Protein AF-A0A967AW34-F1 (afdb_monomer_lite)

Secondary structure (DSSP, 8-state):
---EETTEEPPP---TT--S-EEEEEE-TTSSEEEEEE-PPBTTB---SS--BEEEEEEEETTEEPPPEEPPTTTS-PPPTT-SS-S-B---EEESSSSEEEEEE--TT-SS-EEEEEEB-SS-BPPPEE---SSSSTTS--EEEEE-TTS-EEEEEEES-TTSSSSEEEEEEEEETTEEPPPEE--TTT--SSEEEEEEE-TTSSEEEEEEE-EEETTEE---EEEEEEHHHH-GGGGG-

Sequence (241 aa):
MSDFEDGQWTTPKLADFSTDRDETAHITPNGKFFFFGSERPIPNQPNKGNFDMNIWMMEKTANGWSEPKPLPEPINSVQIENEEWPSSNNNFLFTNDDETFYFTTMMRGTKSIKLYETKFDGTSFSEPKAINGIFDDEKFWIYSAVISPNGNYLVFNSYDAPGGKGGEDIFVCKKTENGWSNAKPIGTLVNSKDEESSPRFSRDGKYFFFSRAENLGNYEYGEWSIFFVETEYLNLEKIFE

Foldseek 3Di:
DWDCPPNDIDDDDPDPLDDFPKAAWDQAPVRFKIKIWGPDAAPPAGAQDPDATFIWMWGQDPVGTDHIHTADPPRGHHHDHPDPDGLHPWGYWDDLPQFKIKTWGQHPPRQAIFIWIWTDPPPHIDDTDTDPDLAPDSNWHWAQWYAQNVRFKIKTWTAPGPQALHGIFIWIWGQDPVGTHHIHGLDDVQGDNWHKGNWDADNVRQKIKIWTWGDPDPPDTHDIDIDMDGNVVSVNVVRVD

Radius of gyration: 18.47 Å; chains: 1; bounding box: 50×46×50 Å

pLDDT: mean 93.12, std 5.92, range [64.62, 98.69]

Structure (mmCIF, N/CA/C/O backbone):
data_AF-A0A967AW34-F1
#
_entry.id   AF-A0A967AW34-F1
#
loop_
_atom_site.group_PDB
_atom_site.id
_atom_site.type_symbol
_atom_site.label_atom_id
_atom_site.label_alt_id
_atom_site.label_comp_id
_atom_site.label_asym_id
_atom_site.label_entity_id
_atom_site.label_seq_id
_atom_site.pdbx_PDB_ins_code
_atom_site.Cartn_x
_atom_site.Cartn_y
_atom_site.Cartn_z
_atom_site.occupancy
_atom_site.B_iso_or_equiv
_atom_site.auth_seq_id
_atom_site.auth_comp_id
_atom_site.auth_asym_id
_atom_site.auth_atom_id
_atom_site.pdbx_PDB_model_num
ATOM 1 N N . MET A 1 1 ? -6.354 -17.551 -12.597 1.00 80.38 1 MET A N 1
ATOM 2 C CA . MET A 1 1 ? -7.353 -17.192 -13.618 1.00 80.38 1 MET A CA 1
ATOM 3 C C . MET A 1 1 ? -8.519 -18.156 -13.543 1.00 80.38 1 MET A C 1
ATOM 5 O O . MET A 1 1 ? -8.298 -19.355 -13.418 1.00 80.38 1 MET A O 1
ATOM 9 N N . SER A 1 2 ? -9.731 -17.620 -13.572 1.00 87.19 2 SER A N 1
ATOM 10 C CA . SER A 1 2 ? -10.995 -18.355 -13.621 1.00 87.19 2 SER A CA 1
ATOM 11 C C . SER A 1 2 ? -11.930 -17.602 -14.556 1.00 87.19 2 SER A C 1
ATOM 13 O O . SER A 1 2 ? -11.911 -16.369 -14.569 1.00 87.19 2 SER A O 1
ATOM 15 N N . ASP A 1 3 ? -12.766 -18.335 -15.268 1.00 88.75 3 ASP A N 1
ATOM 16 C CA . ASP A 1 3 ? -13.744 -17.806 -16.210 1.00 88.75 3 ASP A CA 1
ATOM 17 C C . ASP A 1 3 ? -15.149 -18.025 -15.654 1.00 88.75 3 ASP A C 1
ATOM 19 O O . ASP A 1 3 ? -15.375 -18.945 -14.863 1.00 88.75 3 ASP A O 1
ATOM 23 N N . PHE A 1 4 ? -16.087 -17.159 -16.033 1.00 92.81 4 PHE A N 1
ATOM 24 C CA . PHE A 1 4 ? -17.498 -17.341 -15.712 1.00 92.81 4 PHE A CA 1
ATOM 25 C C . PHE A 1 4 ? -18.218 -17.859 -16.953 1.00 92.81 4 PHE A C 1
ATOM 27 O O . PHE A 1 4 ? -18.509 -17.102 -17.879 1.00 92.81 4 PHE A O 1
ATOM 34 N N . GLU A 1 5 ? -18.480 -19.159 -16.969 1.00 94.12 5 GLU A N 1
ATOM 35 C CA . GLU A 1 5 ? -19.034 -19.885 -18.108 1.00 94.12 5 GLU A CA 1
ATOM 36 C C . GLU A 1 5 ? -20.292 -20.625 -17.650 1.00 94.12 5 GLU A C 1
ATOM 38 O O . GLU A 1 5 ? -20.316 -21.216 -16.572 1.00 94.12 5 GLU A O 1
ATOM 43 N N . ASP A 1 6 ? -21.369 -20.548 -18.436 1.00 93.81 6 ASP A N 1
ATOM 44 C CA . ASP A 1 6 ? -22.638 -21.243 -18.165 1.00 93.81 6 ASP A CA 1
ATOM 45 C C . ASP A 1 6 ? -23.204 -21.041 -16.743 1.00 93.81 6 ASP A C 1
ATOM 47 O O . ASP A 1 6 ? -23.802 -21.934 -16.145 1.00 93.81 6 ASP A O 1
ATOM 51 N N . GLY A 1 7 ? -23.035 -19.836 -16.189 1.00 95.62 7 GLY A N 1
ATOM 52 C CA . GLY A 1 7 ? -23.568 -19.476 -14.872 1.00 95.62 7 GLY A CA 1
ATOM 53 C C . GLY A 1 7 ? -22.723 -19.946 -13.683 1.00 95.62 7 GLY A C 1
ATOM 54 O O . GLY A 1 7 ? -23.172 -19.819 -12.543 1.00 95.62 7 GLY A O 1
ATOM 55 N N . GLN A 1 8 ? -21.514 -20.457 -13.918 1.00 96.38 8 GLN A N 1
ATOM 56 C CA . GLN A 1 8 ? -20.606 -20.932 -12.877 1.00 96.38 8 GLN A CA 1
ATOM 57 C C . GLN A 1 8 ? -19.166 -20.463 -13.112 1.00 96.38 8 GLN A C 1
ATOM 59 O O . GLN A 1 8 ? -18.722 -20.265 -14.240 1.00 96.38 8 GLN A O 1
ATOM 64 N N . TRP A 1 9 ? -18.421 -20.287 -12.020 1.00 96.38 9 TRP A N 1
ATOM 65 C CA . TRP A 1 9 ? -16.985 -20.028 -12.091 1.00 96.38 9 TRP A CA 1
ATOM 66 C C . TRP A 1 9 ? -16.226 -21.330 -12.336 1.00 96.38 9 TRP A C 1
ATOM 68 O O . TRP A 1 9 ? -16.478 -22.337 -11.670 1.00 96.38 9 TRP A O 1
ATOM 78 N N . THR A 1 10 ? -15.269 -21.305 -13.257 1.00 95.62 10 THR A N 1
ATOM 79 C CA . THR A 1 10 ? -14.345 -22.421 -13.458 1.00 95.62 10 THR A CA 1
ATOM 80 C C . THR A 1 10 ? -13.344 -22.519 -12.304 1.00 95.62 10 THR A C 1
ATOM 82 O O . THR A 1 10 ? -13.112 -21.561 -11.561 1.00 95.62 10 THR A O 1
ATOM 85 N N . THR A 1 11 ? -12.734 -23.696 -12.129 1.00 95.25 11 THR A N 1
ATOM 86 C CA . THR A 1 11 ? -11.666 -23.883 -11.139 1.00 95.25 11 THR A CA 1
ATOM 87 C C . THR A 1 11 ? -10.516 -22.910 -11.418 1.00 95.25 11 THR A C 1
ATOM 89 O O . THR A 1 11 ? -9.990 -22.919 -12.537 1.00 95.25 11 THR A O 1
ATOM 92 N N . PRO A 1 12 ? -10.080 -22.110 -10.426 1.00 94.06 12 PRO A N 1
ATOM 93 C CA . PRO A 1 12 ? -8.954 -21.211 -10.604 1.00 94.06 12 PRO A CA 1
ATOM 94 C C . PRO A 1 12 ? -7.687 -21.969 -10.998 1.00 94.06 12 PRO A C 1
ATOM 96 O O . PRO A 1 12 ? -7.303 -22.952 -10.366 1.00 94.06 12 PRO A O 1
ATOM 99 N N . LYS A 1 13 ? -7.019 -21.481 -12.037 1.00 93.19 13 LYS A N 1
ATOM 100 C CA . LYS A 1 13 ? -5.683 -21.915 -12.456 1.00 93.19 13 LYS A CA 1
ATOM 101 C C . LYS A 1 13 ? -4.650 -20.866 -12.064 1.00 93.19 13 LYS A C 1
ATOM 103 O O . LYS A 1 13 ? -5.001 -19.693 -11.915 1.00 93.19 13 LYS A O 1
ATOM 108 N N . LEU A 1 14 ? -3.386 -21.257 -11.927 1.00 93.19 14 LEU A N 1
ATOM 109 C CA . LEU A 1 14 ? -2.289 -20.294 -11.804 1.00 93.19 14 LEU A CA 1
ATOM 110 C C . LEU A 1 14 ? -2.299 -19.351 -13.021 1.00 93.19 14 LEU A C 1
ATOM 112 O O . LEU A 1 14 ? -2.693 -19.761 -14.112 1.00 93.19 14 LEU A O 1
ATOM 116 N N . ALA A 1 15 ? -1.966 -18.075 -12.827 1.00 91.50 15 ALA A N 1
ATOM 117 C CA . ALA A 1 15 ? -1.834 -17.157 -13.953 1.00 91.50 15 ALA A CA 1
ATOM 118 C C . ALA A 1 15 ? -0.547 -17.470 -14.723 1.00 91.50 15 ALA A C 1
ATOM 120 O O . ALA A 1 15 ? 0.482 -17.690 -14.097 1.00 91.50 15 ALA A O 1
ATOM 121 N N . ASP A 1 16 ? -0.593 -17.454 -16.057 1.00 91.44 16 ASP A N 1
ATOM 122 C CA . ASP A 1 16 ? 0.534 -17.902 -16.893 1.00 91.44 16 ASP A CA 1
ATOM 123 C C . ASP A 1 16 ? 1.820 -17.088 -16.670 1.00 91.44 16 ASP A C 1
ATOM 125 O O . ASP A 1 16 ? 2.921 -17.603 -16.834 1.00 91.44 16 ASP A O 1
ATOM 129 N N . PHE A 1 17 ? 1.682 -15.823 -16.261 1.00 92.75 17 PHE A N 1
ATOM 130 C CA . PHE A 1 17 ? 2.808 -14.944 -15.944 1.00 92.75 17 PHE A CA 1
ATOM 131 C C . PHE A 1 17 ? 3.398 -15.173 -14.547 1.00 92.75 17 PHE A C 1
ATOM 133 O O . PHE A 1 17 ? 4.429 -14.577 -14.234 1.00 92.75 17 PHE A O 1
ATOM 140 N N . SER A 1 18 ? 2.727 -15.943 -13.684 1.00 94.62 18 SER A N 1
ATOM 141 C CA . SER A 1 18 ? 3.131 -16.114 -12.292 1.00 94.62 18 SER A CA 1
ATOM 142 C C . SER A 1 18 ? 4.089 -17.290 -12.166 1.00 94.62 18 SER A C 1
ATOM 144 O O . SER A 1 18 ? 3.696 -18.452 -12.273 1.00 94.62 18 SER A O 1
ATOM 146 N N . THR A 1 19 ? 5.370 -16.967 -12.010 1.00 93.25 19 THR A N 1
ATOM 147 C CA . THR A 1 19 ? 6.489 -17.924 -12.081 1.00 93.25 19 THR A CA 1
ATOM 148 C C . THR A 1 19 ? 7.294 -18.003 -10.795 1.00 93.25 19 THR A C 1
ATOM 150 O O . THR A 1 19 ? 8.042 -18.959 -10.601 1.00 93.25 19 THR A O 1
ATOM 153 N N . ASP A 1 20 ? 7.138 -17.006 -9.933 1.00 92.69 20 ASP A N 1
ATOM 154 C CA . ASP A 1 20 ? 7.911 -16.797 -8.720 1.00 92.69 20 ASP A CA 1
ATOM 155 C C . ASP A 1 20 ? 6.936 -16.559 -7.557 1.00 92.69 20 ASP A C 1
ATOM 157 O O . ASP A 1 20 ? 5.720 -16.745 -7.686 1.00 92.69 20 ASP A O 1
ATOM 161 N N . ARG A 1 21 ? 7.450 -16.145 -6.398 1.00 91.56 21 ARG A N 1
ATOM 162 C CA . ARG A 1 21 ? 6.590 -15.613 -5.345 1.00 91.56 21 ARG A CA 1
ATOM 163 C C . ARG A 1 21 ? 6.052 -14.254 -5.797 1.00 91.56 21 ARG A C 1
ATOM 165 O O . ARG A 1 21 ? 6.752 -13.247 -5.705 1.00 91.56 21 ARG A O 1
ATOM 172 N N . ASP A 1 22 ? 4.816 -14.266 -6.286 1.00 92.31 22 ASP A N 1
ATOM 173 C CA . ASP A 1 22 ? 4.086 -13.086 -6.739 1.00 92.31 22 ASP A CA 1
ATOM 174 C C . ASP A 1 22 ? 2.944 -12.757 -5.779 1.00 92.31 22 ASP A C 1
ATOM 176 O O . ASP A 1 22 ? 2.154 -13.627 -5.400 1.00 92.31 22 ASP A O 1
ATOM 180 N N . GLU A 1 23 ? 2.827 -11.492 -5.394 1.00 90.81 23 GLU A N 1
ATOM 181 C CA . GLU A 1 23 ? 1.852 -11.045 -4.402 1.00 90.81 23 GLU A CA 1
ATOM 182 C C . GLU A 1 23 ? 1.166 -9.744 -4.835 1.00 90.81 23 GLU A C 1
ATOM 184 O O . GLU A 1 23 ? 1.475 -9.172 -5.883 1.00 90.81 23 GLU A O 1
ATOM 189 N N . THR A 1 24 ? 0.193 -9.302 -4.023 1.00 88.12 24 THR A N 1
ATOM 190 C CA . THR A 1 24 ? -0.315 -7.911 -3.999 1.00 88.12 24 THR A CA 1
ATOM 191 C C . THR A 1 24 ? -0.802 -7.332 -5.331 1.00 88.12 24 THR A C 1
ATOM 193 O O . THR A 1 24 ? -0.695 -6.134 -5.599 1.00 88.12 24 THR A O 1
ATOM 196 N N . ALA A 1 25 ? -1.414 -8.191 -6.142 1.00 91.44 25 ALA A N 1
ATOM 197 C CA . ALA A 1 25 ? -2.000 -7.826 -7.419 1.00 91.44 25 ALA A CA 1
ATOM 198 C C . ALA A 1 25 ? -2.919 -6.590 -7.339 1.00 91.44 25 ALA A C 1
ATOM 200 O O . ALA A 1 25 ? -3.864 -6.541 -6.546 1.00 91.44 25 ALA A O 1
ATOM 201 N N . HIS A 1 26 ? -2.680 -5.621 -8.221 1.00 91.81 26 HIS A N 1
ATOM 202 C CA . HIS A 1 26 ? -3.456 -4.395 -8.349 1.00 91.81 26 HIS A CA 1
ATOM 203 C C . HIS A 1 26 ? -3.696 -4.065 -9.824 1.00 91.81 26 HIS A C 1
ATOM 205 O O . HIS A 1 26 ? -2.759 -3.842 -10.586 1.00 91.81 26 HIS A O 1
ATOM 211 N N . ILE A 1 27 ? -4.965 -4.009 -10.227 1.00 94.00 27 ILE A N 1
ATOM 212 C CA . ILE A 1 27 ? -5.368 -3.489 -11.536 1.00 94.00 27 ILE A CA 1
ATOM 213 C C . ILE A 1 27 ? -5.810 -2.043 -11.345 1.00 94.00 27 ILE A C 1
ATOM 215 O O . ILE A 1 27 ? -6.612 -1.756 -10.453 1.00 94.00 27 ILE A O 1
ATOM 219 N N . THR A 1 28 ? -5.311 -1.151 -12.195 1.00 95.19 28 THR A N 1
ATOM 220 C CA . THR A 1 28 ? -5.647 0.273 -12.134 1.00 95.19 28 THR A CA 1
ATOM 221 C C . THR A 1 28 ? -7.139 0.513 -12.394 1.00 95.19 28 THR A C 1
ATOM 223 O O . THR A 1 28 ? -7.766 -0.269 -13.117 1.00 95.19 28 THR A O 1
ATOM 226 N N . PRO A 1 29 ? -7.747 1.574 -11.833 1.00 94.00 29 PRO A N 1
ATOM 227 C CA . PRO A 1 29 ? -9.154 1.920 -12.052 1.00 94.00 29 PRO A CA 1
ATOM 228 C C . PRO A 1 29 ? -9.628 1.871 -13.513 1.00 94.00 29 PRO A C 1
ATOM 230 O O . PRO A 1 29 ? -10.715 1.346 -13.783 1.00 94.00 29 PRO A O 1
ATOM 233 N N . ASN A 1 30 ? -8.815 2.344 -14.464 1.00 95.38 30 ASN A N 1
ATOM 234 C CA . ASN A 1 30 ? -9.124 2.281 -15.899 1.00 95.38 30 ASN A CA 1
ATOM 235 C C . ASN A 1 30 ? -8.950 0.892 -16.547 1.00 95.38 30 ASN A C 1
ATOM 237 O O . ASN A 1 30 ? -9.252 0.730 -17.731 1.00 95.38 30 ASN A O 1
ATOM 241 N N . GLY A 1 31 ? -8.451 -0.101 -15.810 1.00 95.62 31 GLY A N 1
ATOM 242 C CA . GLY A 1 31 ? -8.236 -1.472 -16.269 1.00 95.62 31 GLY A CA 1
ATOM 243 C C . GLY A 1 31 ? -7.085 -1.656 -17.260 1.00 95.62 31 GLY A C 1
ATOM 244 O O . GLY A 1 31 ? -6.968 -2.733 -17.846 1.00 95.62 31 GLY A O 1
ATOM 245 N N . LYS A 1 32 ? -6.259 -0.627 -17.491 1.00 96.94 32 LYS A N 1
ATOM 246 C CA . LYS A 1 32 ? -5.183 -0.657 -18.494 1.00 96.94 32 LYS A CA 1
ATOM 247 C C . LYS A 1 32 ? -3.893 -1.269 -17.979 1.00 96.94 32 LYS A C 1
ATOM 249 O O . LYS A 1 32 ? -3.151 -1.822 -18.785 1.00 96.94 32 LYS A O 1
ATOM 254 N N . PHE A 1 33 ? -3.625 -1.183 -16.681 1.00 97.06 33 PHE A N 1
ATOM 255 C CA . PHE A 1 33 ? -2.370 -1.645 -16.106 1.00 97.06 33 PHE A CA 1
ATOM 256 C C . PHE A 1 33 ? -2.617 -2.600 -14.946 1.00 97.06 33 PHE A C 1
ATOM 258 O O . PHE A 1 33 ? -3.571 -2.444 -14.184 1.00 97.06 33 PHE A O 1
ATOM 265 N N . PHE A 1 34 ? -1.745 -3.594 -14.832 1.00 95.62 34 PHE A N 1
ATOM 266 C CA . PHE A 1 34 ? -1.717 -4.559 -13.745 1.00 95.62 34 PHE A CA 1
ATOM 267 C C . PHE A 1 34 ? -0.326 -4.516 -13.110 1.00 95.62 34 PHE A C 1
ATOM 269 O O . PHE A 1 34 ? 0.665 -4.812 -13.771 1.00 95.62 34 PHE A O 1
ATOM 276 N N . PHE A 1 35 ? -0.274 -4.141 -11.835 1.00 95.19 35 PHE A N 1
ATOM 277 C CA . PHE A 1 35 ? 0.903 -4.179 -10.981 1.00 95.19 35 PHE A CA 1
ATOM 278 C C . PHE A 1 35 ? 0.866 -5.350 -9.997 1.00 95.19 35 PHE A C 1
ATOM 280 O O . PHE A 1 35 ? -0.202 -5.726 -9.515 1.00 95.19 35 PHE A O 1
ATOM 287 N N . PHE A 1 36 ? 2.023 -5.908 -9.666 1.00 94.38 36 PHE A N 1
ATOM 288 C CA . PHE A 1 36 ? 2.167 -6.937 -8.633 1.00 94.38 36 PHE A CA 1
ATOM 289 C C . PHE A 1 36 ? 3.583 -6.915 -8.054 1.00 94.38 36 PHE A C 1
ATOM 291 O O . PHE A 1 36 ? 4.522 -6.495 -8.734 1.00 94.38 36 PHE A O 1
ATOM 298 N N . GLY A 1 37 ? 3.740 -7.344 -6.802 1.00 93.19 37 GLY A N 1
ATOM 299 C CA . GLY A 1 37 ? 5.057 -7.612 -6.225 1.00 93.19 37 GLY A CA 1
ATOM 300 C C . GLY A 1 37 ? 5.582 -8.958 -6.718 1.00 93.19 37 GLY A C 1
ATOM 301 O O . GLY A 1 37 ? 4.805 -9.905 -6.800 1.00 93.19 37 GLY A O 1
ATOM 302 N N . SER A 1 38 ? 6.869 -9.053 -7.049 1.00 92.81 38 SER A N 1
ATOM 303 C CA . SER A 1 38 ? 7.514 -10.313 -7.430 1.00 92.81 38 SER A CA 1
ATOM 304 C C . SER A 1 38 ? 8.959 -10.390 -6.941 1.00 92.81 38 SER A C 1
ATOM 306 O O . SER A 1 38 ? 9.701 -9.406 -7.028 1.00 92.81 38 SER A O 1
ATOM 308 N N . GLU A 1 39 ? 9.371 -11.586 -6.515 1.00 91.00 39 GLU A N 1
ATOM 309 C CA . GLU A 1 39 ? 10.779 -11.935 -6.245 1.00 91.00 39 GLU A CA 1
ATOM 310 C C . GLU A 1 39 ? 11.570 -12.287 -7.516 1.00 91.00 39 GLU A C 1
ATOM 312 O O . GLU A 1 39 ? 12.749 -12.650 -7.456 1.00 91.00 39 GLU A O 1
ATOM 317 N N . ARG A 1 40 ? 10.938 -12.180 -8.691 1.00 91.44 40 ARG A N 1
ATOM 318 C CA . ARG A 1 40 ? 11.607 -12.396 -9.971 1.00 91.44 40 ARG A CA 1
ATOM 319 C C . ARG A 1 40 ? 12.821 -11.461 -10.112 1.00 91.44 40 ARG A C 1
ATOM 321 O O . ARG A 1 40 ? 12.669 -10.246 -9.948 1.00 91.44 40 ARG A O 1
ATOM 328 N N . PRO A 1 41 ? 13.998 -11.976 -10.519 1.00 90.56 41 PRO A N 1
ATOM 329 C CA . PRO A 1 41 ? 15.184 -11.148 -10.709 1.00 90.56 41 PRO A CA 1
ATOM 330 C C . PRO A 1 41 ? 14.983 -10.062 -11.770 1.00 90.56 41 PRO A C 1
ATOM 332 O O . PRO A 1 41 ? 14.508 -10.337 -12.877 1.00 90.56 41 PRO A O 1
ATOM 335 N N . ILE A 1 42 ? 15.430 -8.840 -11.478 1.00 91.69 42 ILE A N 1
ATOM 336 C CA . ILE A 1 42 ? 15.497 -7.775 -12.483 1.00 91.69 42 ILE A CA 1
ATOM 337 C C . ILE A 1 42 ? 16.615 -8.109 -13.492 1.00 91.69 42 ILE A C 1
ATOM 339 O O . ILE A 1 42 ? 17.765 -8.340 -13.097 1.00 91.69 42 ILE A O 1
ATOM 343 N N . PRO A 1 43 ? 16.332 -8.124 -14.812 1.00 91.06 43 PRO A N 1
ATOM 344 C CA . PRO A 1 43 ? 17.343 -8.415 -15.823 1.00 91.06 43 PRO A CA 1
ATOM 345 C C . PRO A 1 43 ? 18.569 -7.502 -15.708 1.00 91.06 43 PRO A C 1
ATOM 347 O O . PRO A 1 43 ? 18.452 -6.279 -15.690 1.00 91.06 43 PRO A O 1
ATOM 350 N N . ASN A 1 44 ? 19.759 -8.109 -15.683 1.00 90.88 44 ASN A N 1
ATOM 351 C CA . ASN A 1 44 ? 21.058 -7.435 -15.530 1.00 90.88 44 ASN A CA 1
ATOM 352 C C . ASN A 1 44 ? 21.274 -6.698 -14.193 1.00 90.88 44 ASN A C 1
ATOM 354 O O . ASN A 1 44 ? 22.266 -5.984 -14.060 1.00 90.88 44 ASN A O 1
ATOM 358 N N . GLN A 1 45 ? 20.404 -6.891 -13.201 1.00 88.62 45 GLN A N 1
ATOM 359 C CA . GLN A 1 45 ? 20.529 -6.307 -11.864 1.00 88.62 45 GLN A CA 1
ATOM 360 C C . GLN A 1 45 ? 20.311 -7.399 -10.806 1.00 88.62 45 GLN A C 1
ATOM 362 O O . GLN A 1 45 ? 19.243 -7.487 -10.214 1.00 88.62 45 GLN A O 1
ATOM 367 N N . PRO A 1 46 ? 21.283 -8.307 -10.601 1.00 85.19 46 PRO A N 1
ATOM 368 C CA . PRO A 1 46 ? 21.119 -9.390 -9.639 1.00 85.19 46 PRO A CA 1
ATOM 369 C C . PRO A 1 46 ? 21.125 -8.856 -8.203 1.00 85.19 46 PRO A C 1
ATOM 371 O O . PRO A 1 46 ? 22.073 -8.169 -7.818 1.00 85.19 46 PRO A O 1
ATOM 374 N N . ASN A 1 47 ? 20.137 -9.257 -7.400 1.00 86.00 47 ASN A N 1
ATOM 375 C CA . ASN A 1 47 ? 20.150 -9.058 -5.952 1.00 86.00 47 ASN A CA 1
ATOM 376 C C . ASN A 1 47 ? 21.418 -9.669 -5.322 1.00 86.00 47 ASN A C 1
ATOM 378 O O . ASN A 1 47 ? 21.789 -10.808 -5.627 1.00 86.00 47 ASN A O 1
ATOM 382 N N . LYS A 1 48 ? 22.102 -8.904 -4.464 1.00 86.50 48 LYS A N 1
ATOM 383 C CA . LYS A 1 48 ? 23.310 -9.319 -3.731 1.00 86.50 48 LYS A CA 1
ATOM 384 C C . LYS A 1 48 ? 23.098 -9.475 -2.226 1.00 86.50 48 LYS A C 1
ATOM 386 O O . LYS A 1 48 ? 24.067 -9.764 -1.528 1.00 86.50 48 LYS A O 1
ATOM 391 N N . GLY A 1 49 ? 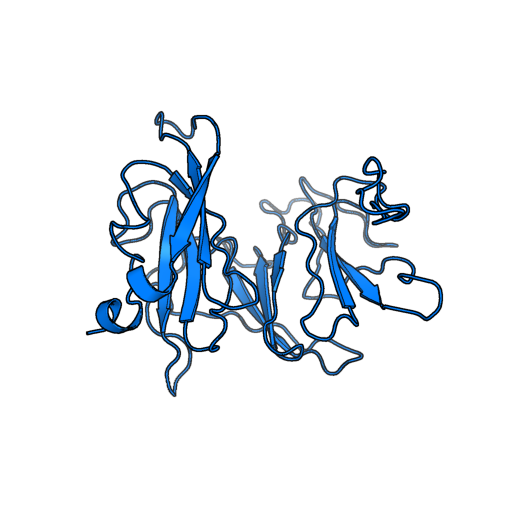21.877 -9.300 -1.735 1.00 78.25 49 GLY A N 1
ATOM 392 C CA . GLY A 1 49 ? 21.540 -9.472 -0.329 1.00 78.25 49 GLY A CA 1
ATOM 393 C C . GLY A 1 49 ? 20.380 -10.436 -0.096 1.00 78.25 49 GLY A C 1
ATOM 394 O O . GLY A 1 49 ? 20.130 -11.348 -0.885 1.00 78.25 49 GLY A O 1
ATOM 395 N N . ASN A 1 50 ? 19.707 -10.253 1.035 1.00 72.12 50 ASN A N 1
ATOM 396 C CA . ASN A 1 50 ? 18.592 -11.079 1.470 1.00 72.12 50 ASN A CA 1
ATOM 397 C C . ASN A 1 50 ? 17.298 -10.309 1.225 1.00 72.12 50 ASN A C 1
ATOM 399 O O . ASN A 1 50 ? 17.139 -9.232 1.789 1.00 72.12 50 ASN A O 1
ATOM 403 N N . PHE A 1 51 ? 16.366 -10.926 0.490 1.00 75.31 51 PHE A N 1
ATOM 404 C CA . PHE A 1 51 ? 15.049 -10.373 0.151 1.00 75.31 51 PHE A CA 1
ATOM 405 C C . PHE A 1 51 ? 15.093 -9.313 -0.964 1.00 75.31 51 PHE A C 1
ATOM 407 O O . PHE A 1 51 ? 15.816 -8.327 -0.876 1.00 75.31 51 PHE A O 1
ATOM 414 N N . ASP A 1 52 ? 14.328 -9.531 -2.034 1.00 83.00 52 ASP A N 1
ATOM 415 C CA . ASP A 1 52 ? 14.206 -8.593 -3.157 1.00 83.00 52 ASP A CA 1
ATOM 416 C C . ASP A 1 52 ? 12.815 -8.716 -3.760 1.00 83.00 52 ASP A C 1
ATOM 418 O O . ASP A 1 52 ? 12.569 -9.552 -4.624 1.00 83.00 52 ASP A O 1
ATOM 422 N N . MET A 1 53 ? 11.891 -7.912 -3.239 1.00 89.19 53 MET A N 1
ATOM 423 C CA . MET A 1 53 ? 10.526 -7.824 -3.742 1.00 89.19 53 MET A CA 1
ATOM 424 C C . MET A 1 53 ? 10.393 -6.526 -4.533 1.00 89.19 53 MET A C 1
ATOM 426 O O . MET A 1 53 ? 10.451 -5.432 -3.962 1.00 89.19 53 MET A O 1
ATOM 430 N N . ASN A 1 54 ? 10.215 -6.663 -5.845 1.00 91.69 54 ASN A N 1
ATOM 431 C CA . ASN A 1 54 ? 10.103 -5.551 -6.785 1.00 91.69 54 ASN A CA 1
ATOM 432 C C . ASN A 1 54 ? 8.688 -5.452 -7.350 1.00 91.69 54 ASN A C 1
ATOM 434 O O . ASN A 1 54 ? 7.990 -6.456 -7.481 1.00 91.69 54 ASN A O 1
ATOM 438 N N . ILE A 1 55 ? 8.285 -4.253 -7.766 1.00 93.81 55 ILE A N 1
ATOM 439 C CA . ILE A 1 55 ? 7.014 -4.045 -8.460 1.00 93.81 55 ILE A CA 1
ATOM 440 C C . ILE A 1 55 ? 7.194 -4.326 -9.952 1.00 93.81 55 ILE A C 1
ATOM 442 O O . ILE A 1 55 ? 8.031 -3.718 -10.628 1.00 93.81 55 ILE A O 1
ATOM 446 N N . TRP A 1 56 ? 6.355 -5.211 -10.474 1.00 95.12 56 TRP A N 1
ATOM 447 C CA . TRP A 1 56 ? 6.240 -5.537 -11.889 1.00 95.12 56 TRP A CA 1
ATOM 448 C C . TRP A 1 56 ? 4.929 -5.004 -12.452 1.00 95.12 56 TRP A C 1
ATOM 450 O O . TRP A 1 56 ? 3.943 -4.866 -11.735 1.00 95.12 56 TRP A O 1
ATOM 460 N N . MET A 1 57 ? 4.935 -4.694 -13.745 1.00 95.94 57 MET A N 1
ATOM 461 C CA . MET A 1 57 ? 3.836 -4.079 -14.476 1.00 95.94 57 MET A CA 1
ATOM 462 C C . MET A 1 57 ? 3.542 -4.854 -15.759 1.00 95.94 57 MET A C 1
ATOM 464 O O . MET A 1 57 ? 4.453 -5.298 -16.461 1.00 95.94 57 MET A O 1
ATOM 468 N N . MET A 1 58 ? 2.259 -4.971 -16.083 1.00 97.19 58 MET A N 1
ATOM 469 C CA . MET A 1 58 ? 1.744 -5.484 -17.349 1.00 97.19 58 MET A CA 1
ATOM 470 C C . MET A 1 58 ? 0.702 -4.515 -17.907 1.00 97.19 58 MET A C 1
ATOM 472 O O . MET A 1 58 ? -0.060 -3.896 -17.161 1.00 97.19 58 MET A O 1
ATOM 476 N N . GLU A 1 59 ? 0.631 -4.418 -19.229 1.00 97.38 59 GLU A N 1
ATOM 477 C CA . GLU A 1 59 ? -0.350 -3.602 -19.941 1.00 97.38 59 GLU A CA 1
ATOM 478 C C . GLU A 1 59 ? -1.464 -4.479 -20.507 1.00 97.38 59 GLU A C 1
ATOM 480 O O . GLU A 1 59 ? -1.225 -5.591 -20.994 1.00 97.38 59 GLU A O 1
ATOM 485 N N . LYS A 1 60 ? -2.701 -3.983 -20.476 1.00 97.12 60 LYS A N 1
ATOM 486 C CA . LYS A 1 60 ? -3.833 -4.653 -21.106 1.00 97.12 60 LYS A CA 1
ATOM 487 C C . LYS A 1 60 ? -3.744 -4.479 -22.619 1.00 97.12 60 LYS A C 1
ATOM 489 O O . LYS A 1 60 ? -3.805 -3.370 -23.141 1.00 97.12 60 LYS A O 1
ATOM 494 N N . THR A 1 61 ? -3.670 -5.595 -23.331 1.00 96.06 61 THR A N 1
ATOM 495 C CA . THR A 1 61 ? -3.667 -5.665 -24.795 1.00 96.06 61 THR A CA 1
ATOM 496 C C . THR A 1 61 ? -4.954 -6.313 -25.314 1.00 96.06 61 THR A C 1
ATOM 498 O O . THR A 1 61 ? -5.756 -6.853 -24.546 1.00 96.06 61 THR A O 1
ATOM 501 N N . ALA A 1 62 ? -5.136 -6.316 -26.639 1.00 95.31 62 ALA A N 1
ATOM 502 C CA . ALA A 1 62 ? -6.245 -7.018 -27.289 1.00 95.31 62 ALA A CA 1
ATOM 503 C C . ALA A 1 62 ? -6.234 -8.542 -27.042 1.00 95.31 62 ALA A C 1
ATOM 505 O O . ALA A 1 62 ? -7.292 -9.163 -27.061 1.00 95.31 62 ALA A O 1
ATOM 506 N N . ASN A 1 63 ? -5.060 -9.129 -26.775 1.00 92.38 63 ASN A N 1
ATOM 507 C CA . ASN A 1 63 ? -4.873 -10.576 -26.622 1.00 92.38 63 ASN A CA 1
ATOM 508 C C . ASN A 1 63 ? -4.658 -11.011 -25.161 1.00 92.38 63 ASN A C 1
ATOM 510 O O . ASN A 1 63 ? -4.255 -12.143 -24.919 1.00 92.38 63 ASN A O 1
ATOM 514 N N . GLY A 1 64 ? -4.893 -10.128 -24.186 1.00 91.75 64 GLY A N 1
ATOM 515 C CA . GLY A 1 64 ? -4.609 -10.397 -22.774 1.00 91.75 64 GLY A CA 1
ATOM 516 C C . GLY A 1 64 ? -3.612 -9.406 -22.185 1.00 91.75 64 GLY A C 1
ATOM 517 O O . GLY A 1 64 ? -3.504 -8.277 -22.658 1.00 91.75 64 GLY A O 1
ATOM 518 N N . TRP A 1 65 ? -2.920 -9.797 -21.122 1.00 95.81 65 TRP A N 1
ATOM 519 C CA . TRP A 1 65 ? -1.885 -8.966 -20.506 1.00 95.81 65 TRP A CA 1
ATOM 520 C C . TRP A 1 65 ? -0.548 -9.123 -21.246 1.00 95.81 65 TRP A C 1
ATOM 522 O O . TRP A 1 65 ? -0.256 -10.201 -21.757 1.00 95.81 65 TRP A O 1
ATOM 532 N N . SER A 1 66 ? 0.240 -8.051 -21.343 1.00 97.19 66 SER A N 1
ATOM 533 C CA . SER A 1 66 ? 1.598 -8.095 -21.906 1.00 97.19 66 SER A CA 1
ATOM 534 C C . SER A 1 66 ? 2.557 -8.908 -21.034 1.00 97.19 66 SER A C 1
ATOM 536 O O . SER A 1 66 ? 2.276 -9.128 -19.864 1.00 97.19 66 SER A O 1
ATOM 538 N N . GLU A 1 67 ? 3.745 -9.239 -21.543 1.00 96.12 67 GLU A N 1
ATOM 539 C CA . GLU A 1 67 ? 4.824 -9.762 -20.692 1.00 96.12 67 GLU A CA 1
ATOM 540 C C . GLU A 1 67 ? 5.116 -8.822 -19.503 1.00 96.12 67 GLU A C 1
ATOM 542 O O . GLU A 1 67 ? 5.118 -7.595 -19.700 1.00 96.12 67 GLU A O 1
ATOM 547 N N . PRO A 1 68 ? 5.370 -9.359 -18.293 1.00 96.88 68 PRO A N 1
ATOM 548 C CA . PRO A 1 68 ? 5.741 -8.556 -17.136 1.00 96.88 68 PRO A CA 1
ATOM 549 C C . PRO A 1 68 ? 7.042 -7.785 -17.349 1.00 96.88 68 PRO A C 1
ATOM 551 O O . PRO A 1 68 ? 8.036 -8.331 -17.832 1.00 96.88 68 PRO A O 1
ATOM 554 N N . LYS A 1 69 ? 7.069 -6.527 -16.908 1.00 96.00 69 LYS A N 1
ATOM 555 C CA . LYS A 1 69 ? 8.279 -5.695 -16.869 1.00 96.00 69 LYS A CA 1
ATOM 556 C C . LYS A 1 69 ? 8.467 -5.101 -15.472 1.00 96.00 69 LYS A C 1
ATOM 558 O O . LYS A 1 69 ? 7.478 -4.642 -14.902 1.00 96.00 69 LYS A O 1
ATOM 563 N N . PRO A 1 70 ? 9.689 -5.075 -14.915 1.00 94.75 70 PRO A N 1
ATOM 564 C CA . PRO A 1 70 ? 9.919 -4.414 -13.639 1.00 94.75 70 PRO A CA 1
ATOM 565 C C . PRO A 1 70 ? 9.804 -2.897 -13.823 1.00 94.75 70 PRO A C 1
ATOM 567 O O . PRO A 1 70 ? 10.202 -2.359 -14.861 1.00 94.75 70 PRO A O 1
ATOM 570 N N . LEU A 1 71 ? 9.285 -2.200 -12.814 1.00 94.12 71 LEU A N 1
ATOM 571 C CA . LEU A 1 71 ? 9.367 -0.740 -12.767 1.00 94.12 71 LEU A CA 1
ATOM 572 C C . LEU A 1 71 ? 10.831 -0.273 -12.668 1.00 94.12 71 LEU A C 1
ATOM 574 O O . LEU A 1 71 ? 11.666 -1.006 -12.130 1.00 94.12 71 LEU A O 1
ATOM 578 N N . PRO A 1 72 ? 11.169 0.909 -13.217 1.00 91.56 72 PRO A N 1
ATOM 579 C CA . PRO A 1 72 ? 12.543 1.399 -13.233 1.00 91.56 72 PRO A CA 1
ATOM 580 C C . PRO A 1 72 ? 13.001 1.905 -11.857 1.00 91.56 72 PRO A C 1
ATOM 582 O O . PRO A 1 72 ? 12.193 2.127 -10.949 1.00 91.56 72 PRO A O 1
ATOM 585 N N . GLU A 1 73 ? 14.307 2.156 -11.725 1.00 89.19 73 GLU A N 1
ATOM 586 C CA . GLU A 1 73 ? 14.818 2.980 -10.628 1.00 89.19 73 GLU A CA 1
ATOM 587 C C . GLU A 1 73 ? 14.181 4.387 -10.670 1.00 89.19 73 GLU A C 1
ATOM 589 O O . GLU A 1 73 ? 13.920 4.906 -11.761 1.00 89.19 73 GLU A O 1
ATOM 594 N N . PRO A 1 74 ? 13.935 5.017 -9.506 1.00 88.44 74 PRO A N 1
ATOM 595 C CA . PRO A 1 74 ? 14.242 4.532 -8.154 1.00 88.44 74 PRO A CA 1
ATOM 596 C C . PRO A 1 74 ? 13.065 3.804 -7.465 1.00 88.44 74 PRO A C 1
ATOM 598 O O . PRO A 1 74 ? 13.099 3.621 -6.251 1.00 88.44 74 PRO A O 1
ATOM 601 N N . ILE A 1 75 ? 12.003 3.416 -8.189 1.00 91.88 75 ILE A N 1
ATOM 602 C CA . ILE A 1 75 ? 10.865 2.687 -7.588 1.00 91.88 75 ILE A CA 1
ATOM 603 C C . ILE A 1 75 ? 11.299 1.289 -7.146 1.00 91.88 75 ILE A C 1
ATOM 605 O O . ILE A 1 75 ? 11.036 0.882 -6.014 1.00 91.88 75 ILE A O 1
ATOM 609 N N . ASN A 1 76 ? 11.966 0.578 -8.053 1.00 91.56 76 ASN A N 1
ATOM 610 C CA . ASN A 1 76 ? 12.670 -0.659 -7.751 1.00 91.56 76 ASN A CA 1
ATOM 611 C C . ASN A 1 76 ? 14.158 -0.363 -7.602 1.00 91.56 76 ASN A C 1
ATOM 613 O O . ASN A 1 76 ? 14.693 0.472 -8.326 1.00 91.56 76 ASN A O 1
ATOM 617 N N . SER A 1 77 ? 14.832 -1.066 -6.699 1.00 88.50 77 SER A N 1
ATOM 618 C CA . SER A 1 77 ? 16.293 -1.083 -6.603 1.00 88.50 77 SER A CA 1
ATOM 619 C C . SER A 1 77 ? 16.704 -2.354 -5.881 1.00 88.50 77 SER A C 1
ATOM 621 O O . SER A 1 77 ? 16.149 -2.650 -4.831 1.00 88.50 77 SER A O 1
ATOM 623 N N . VAL A 1 78 ? 17.672 -3.093 -6.413 1.00 88.38 78 VAL A N 1
ATOM 624 C CA . VAL A 1 78 ? 18.118 -4.347 -5.793 1.00 88.38 78 VAL A CA 1
ATOM 625 C C . VAL A 1 78 ? 19.107 -4.090 -4.659 1.00 88.38 78 VAL A C 1
ATOM 627 O O . VAL A 1 78 ? 19.887 -3.131 -4.701 1.00 88.38 78 VAL A O 1
ATOM 630 N N . GLN A 1 79 ? 19.108 -4.963 -3.650 1.00 86.88 79 GLN A N 1
ATOM 631 C CA . GLN A 1 79 ? 20.073 -4.875 -2.557 1.00 86.88 79 GLN A CA 1
ATOM 632 C C . GLN A 1 79 ? 21.499 -5.121 -3.077 1.00 86.88 79 GLN A C 1
ATOM 634 O O . GLN A 1 79 ? 21.743 -6.059 -3.848 1.00 86.88 79 GLN A O 1
ATOM 639 N N . ILE A 1 80 ? 22.452 -4.284 -2.655 1.00 86.81 80 ILE A N 1
ATOM 640 C CA . ILE A 1 80 ? 23.878 -4.438 -3.002 1.00 86.81 80 ILE A CA 1
ATOM 641 C C . ILE A 1 80 ? 24.645 -5.180 -1.900 1.00 86.81 80 ILE A C 1
ATOM 643 O O . ILE A 1 80 ? 24.166 -5.365 -0.782 1.00 86.81 80 ILE A O 1
ATOM 647 N N . GLU A 1 81 ? 25.859 -5.625 -2.225 1.00 86.81 81 GLU A N 1
ATOM 648 C CA . GLU A 1 81 ? 26.704 -6.373 -1.293 1.00 86.81 81 GLU A CA 1
ATOM 649 C C . GLU A 1 81 ? 26.975 -5.559 -0.015 1.00 86.81 81 GLU A C 1
ATOM 651 O O . GLU A 1 81 ? 27.405 -4.406 -0.082 1.00 86.81 81 GLU A O 1
ATOM 656 N N . ASN A 1 82 ? 26.762 -6.186 1.145 1.00 84.62 82 ASN A N 1
ATOM 657 C CA . ASN A 1 82 ? 26.913 -5.596 2.483 1.00 84.62 82 ASN A CA 1
ATOM 658 C C . ASN A 1 82 ? 25.880 -4.517 2.872 1.00 84.62 82 ASN A C 1
ATOM 660 O O . ASN A 1 82 ? 26.093 -3.820 3.864 1.00 84.62 82 ASN A O 1
ATOM 664 N N . GLU A 1 83 ? 24.763 -4.370 2.153 1.00 84.56 83 GLU A N 1
ATOM 665 C CA . GLU A 1 83 ? 23.630 -3.590 2.672 1.00 84.56 83 GLU A CA 1
ATOM 666 C C . GLU A 1 83 ? 22.965 -4.322 3.846 1.00 84.56 83 GLU A C 1
ATOM 668 O O . GLU A 1 83 ? 22.617 -5.494 3.734 1.00 84.56 83 GLU A O 1
ATOM 673 N N . GLU A 1 84 ? 22.756 -3.625 4.966 1.00 78.50 84 GLU A N 1
ATOM 674 C CA . GLU A 1 84 ? 22.102 -4.200 6.153 1.00 78.50 84 GLU A CA 1
ATOM 675 C C . GLU A 1 84 ? 20.599 -4.440 5.949 1.00 78.50 84 GLU A C 1
ATOM 677 O O . GLU A 1 84 ? 20.046 -5.380 6.514 1.00 78.50 84 GLU A O 1
ATOM 682 N N . TRP A 1 85 ? 19.945 -3.608 5.133 1.00 77.56 85 TRP A N 1
ATOM 683 C CA . TRP A 1 85 ? 18.499 -3.628 4.918 1.00 77.56 85 TRP A CA 1
ATOM 684 C C . TRP A 1 85 ? 18.155 -3.644 3.426 1.00 77.56 85 TRP A C 1
ATOM 686 O O . TRP A 1 85 ? 18.899 -3.056 2.634 1.00 77.56 85 TRP A O 1
ATOM 696 N N . PRO A 1 86 ? 17.042 -4.287 3.027 1.00 72.81 86 PRO A N 1
ATOM 697 C CA . PRO A 1 86 ? 16.644 -4.353 1.629 1.00 72.81 86 PRO A CA 1
ATOM 698 C C . PRO A 1 86 ? 16.211 -2.972 1.128 1.00 72.81 86 PRO A C 1
ATOM 700 O O . PRO A 1 86 ? 15.341 -2.334 1.721 1.00 72.81 86 PRO A O 1
ATOM 703 N N . SER A 1 87 ? 16.784 -2.549 -0.001 1.00 71.81 87 SER A N 1
ATOM 704 C CA . SER A 1 87 ? 16.332 -1.363 -0.746 1.00 71.81 87 SER A CA 1
ATOM 705 C C . SER A 1 87 ? 14.981 -1.602 -1.462 1.00 71.81 87 SER A C 1
ATOM 707 O O . SER A 1 87 ? 14.254 -0.656 -1.776 1.00 71.81 87 SER A O 1
ATOM 709 N N . SER A 1 88 ? 14.631 -2.876 -1.677 1.00 64.62 88 SER A N 1
ATOM 710 C CA . SER A 1 88 ? 13.417 -3.389 -2.321 1.00 64.62 88 SER A CA 1
ATOM 711 C C . SER A 1 88 ? 12.643 -4.312 -1.373 1.00 64.62 88 SER A C 1
ATOM 713 O O . SER A 1 88 ? 12.724 -5.540 -1.423 1.00 64.62 88 SER A O 1
ATOM 715 N N . ASN A 1 89 ? 11.847 -3.707 -0.492 1.00 67.81 89 ASN A N 1
ATOM 716 C CA . ASN A 1 89 ? 10.780 -4.409 0.230 1.00 67.81 89 ASN A CA 1
ATOM 717 C C . ASN A 1 89 ? 9.419 -3.849 -0.194 1.00 67.81 89 ASN A C 1
ATOM 719 O O . ASN A 1 89 ? 8.580 -3.489 0.632 1.00 67.81 89 ASN A O 1
ATOM 723 N N . ASN A 1 90 ? 9.264 -3.664 -1.505 1.00 65.19 90 ASN A N 1
ATOM 724 C CA . ASN A 1 90 ? 8.137 -2.955 -2.072 1.00 65.19 90 ASN A CA 1
ATOM 725 C C . ASN A 1 90 ? 7.177 -3.962 -2.675 1.00 65.19 90 ASN A C 1
ATOM 727 O O . ASN A 1 90 ? 7.303 -4.365 -3.830 1.00 65.19 90 ASN A O 1
ATOM 731 N N . ASN A 1 91 ? 6.222 -4.396 -1.867 1.00 66.75 91 ASN A N 1
ATOM 732 C CA . ASN A 1 91 ? 5.209 -5.305 -2.345 1.00 66.75 91 ASN A CA 1
ATOM 733 C C . ASN A 1 91 ? 3.921 -4.580 -2.715 1.00 66.75 91 ASN A C 1
ATOM 735 O O . ASN A 1 91 ? 2.990 -5.278 -3.021 1.00 66.75 91 ASN A O 1
ATOM 739 N N . PHE A 1 92 ? 3.753 -3.256 -2.701 1.00 82.94 92 PHE A N 1
ATOM 740 C CA . PHE A 1 92 ? 2.413 -2.710 -2.977 1.00 82.94 92 PHE A CA 1
ATOM 741 C C . PHE A 1 92 ? 2.446 -1.322 -3.601 1.00 82.94 92 PHE A C 1
ATOM 743 O O . PHE A 1 92 ? 2.949 -0.376 -3.002 1.00 82.94 92 PHE A O 1
ATOM 750 N N . LEU A 1 93 ? 1.849 -1.213 -4.792 1.00 91.50 93 LEU A N 1
ATOM 751 C CA . LEU A 1 93 ? 1.634 0.032 -5.520 1.00 91.50 93 LEU A CA 1
ATOM 752 C C . LEU A 1 93 ? 0.130 0.248 -5.704 1.00 91.50 93 LEU A C 1
ATOM 754 O O . LEU A 1 93 ? -0.569 -0.624 -6.222 1.00 91.50 93 LEU A O 1
ATOM 758 N N . PHE A 1 94 ? -0.358 1.415 -5.305 1.00 93.81 94 PHE A N 1
ATOM 759 C CA . PHE A 1 94 ? -1.778 1.733 -5.271 1.00 93.81 94 PHE A CA 1
ATOM 760 C C . PHE A 1 94 ? -2.086 3.060 -5.959 1.00 93.81 94 PHE A C 1
ATOM 762 O O . PHE A 1 94 ? -1.370 4.040 -5.768 1.00 93.81 94 PHE A O 1
ATOM 769 N N . THR A 1 95 ? -3.197 3.122 -6.692 1.00 95.31 95 THR A N 1
ATOM 770 C CA . THR A 1 95 ? -3.758 4.368 -7.230 1.00 95.31 95 THR A CA 1
ATOM 771 C C . THR A 1 95 ? -5.288 4.357 -7.181 1.00 95.31 95 THR A C 1
ATOM 773 O O . THR A 1 95 ? -5.915 3.300 -7.270 1.00 95.31 95 THR A O 1
ATOM 776 N N . ASN A 1 96 ? -5.882 5.549 -7.078 1.00 93.81 96 ASN A N 1
ATOM 777 C CA . ASN A 1 96 ? -7.323 5.772 -7.243 1.00 93.81 96 ASN A CA 1
ATOM 778 C C . ASN A 1 96 ? -7.679 6.526 -8.531 1.00 93.81 96 ASN A C 1
ATOM 780 O O . ASN A 1 96 ? -8.852 6.559 -8.898 1.00 93.81 96 ASN A O 1
ATOM 784 N N . ASP A 1 97 ? -6.705 7.141 -9.195 1.00 94.56 97 ASP A N 1
ATOM 785 C CA . ASP A 1 97 ? -6.918 8.083 -10.298 1.00 94.56 97 ASP A CA 1
ATOM 786 C C . ASP A 1 97 ? -6.126 7.726 -11.566 1.00 94.56 97 ASP A C 1
ATOM 788 O O . ASP A 1 97 ? -6.193 8.461 -12.543 1.00 94.56 97 ASP A O 1
ATOM 792 N N . ASP A 1 98 ? -5.404 6.599 -11.567 1.00 96.06 98 ASP A N 1
ATOM 793 C CA . ASP A 1 98 ? -4.512 6.154 -12.646 1.00 96.06 98 ASP A CA 1
ATOM 794 C C . ASP A 1 98 ? -3.309 7.084 -12.923 1.00 96.06 98 ASP A C 1
ATOM 796 O O . ASP A 1 98 ? -2.522 6.797 -13.827 1.00 96.06 98 ASP A O 1
ATOM 800 N N . GLU A 1 99 ? -3.142 8.168 -12.159 1.00 96.12 99 GLU A N 1
ATOM 801 C CA . GLU A 1 99 ? -2.116 9.199 -12.370 1.00 96.12 99 GLU A CA 1
ATOM 802 C C . GLU A 1 99 ? -1.175 9.316 -11.171 1.00 96.12 99 GLU A C 1
ATOM 804 O O . GLU A 1 99 ? 0.039 9.404 -11.339 1.00 96.12 99 GLU A O 1
ATOM 809 N N . THR A 1 100 ? -1.716 9.307 -9.957 1.00 96.06 100 THR A N 1
ATOM 810 C CA . THR A 1 100 ? -0.979 9.414 -8.700 1.00 96.06 100 THR A CA 1
ATOM 811 C C . THR A 1 100 ? -0.906 8.043 -8.049 1.00 96.06 100 THR A C 1
ATOM 813 O O . THR A 1 100 ? -1.925 7.424 -7.731 1.00 96.06 100 THR A O 1
ATOM 816 N N . PHE A 1 101 ? 0.313 7.563 -7.839 1.00 96.00 101 PHE A N 1
ATOM 817 C CA . PHE A 1 101 ? 0.583 6.258 -7.260 1.00 96.00 101 PHE A CA 1
ATOM 818 C C . PHE A 1 101 ? 1.289 6.391 -5.919 1.00 96.00 101 PHE A C 1
ATOM 820 O O . PHE A 1 101 ? 2.199 7.204 -5.751 1.00 96.00 101 PHE A O 1
ATOM 827 N N . TYR A 1 102 ? 0.887 5.535 -4.990 1.00 95.31 102 TYR A N 1
ATOM 828 C CA . TYR A 1 102 ? 1.426 5.434 -3.645 1.00 95.31 102 TYR A CA 1
ATOM 829 C C . TYR A 1 102 ? 2.026 4.053 -3.434 1.00 95.31 102 TYR A C 1
ATOM 831 O O . TYR A 1 102 ? 1.427 3.049 -3.818 1.00 95.31 102 TYR A O 1
ATOM 839 N N . PHE A 1 103 ? 3.198 3.996 -2.814 1.00 94.06 103 PHE A N 1
ATOM 840 C CA . PHE A 1 103 ? 3.830 2.738 -2.434 1.00 94.06 103 PHE A CA 1
ATOM 841 C C . PHE A 1 103 ? 4.678 2.895 -1.184 1.00 94.06 103 PHE A C 1
ATOM 843 O O . PHE A 1 103 ? 5.124 3.994 -0.848 1.00 94.06 103 PHE A O 1
ATOM 850 N N . THR A 1 104 ? 4.922 1.780 -0.506 1.00 92.12 104 THR A N 1
ATOM 851 C CA . THR A 1 104 ? 5.741 1.739 0.703 1.00 92.12 104 THR A CA 1
ATOM 852 C C . THR A 1 104 ? 7.007 0.939 0.454 1.00 92.12 104 THR A C 1
ATOM 854 O O . THR A 1 104 ? 6.933 -0.200 0.006 1.00 92.12 104 THR A O 1
ATOM 857 N N . THR A 1 105 ? 8.170 1.509 0.750 1.00 90.69 105 THR A N 1
ATOM 858 C CA . THR A 1 105 ? 9.451 0.794 0.657 1.00 90.69 105 THR A CA 1
ATOM 859 C C . THR A 1 105 ? 10.475 1.390 1.619 1.00 90.69 105 THR A C 1
ATOM 861 O O . THR A 1 105 ? 10.298 2.498 2.127 1.00 90.69 105 THR A O 1
ATOM 864 N N . MET A 1 106 ? 11.563 0.671 1.870 1.00 88.88 106 MET A N 1
ATOM 865 C CA . MET A 1 106 ? 12.736 1.202 2.557 1.00 88.88 106 MET A CA 1
ATOM 866 C C . MET A 1 106 ? 13.780 1.594 1.508 1.00 88.88 106 MET A C 1
ATOM 868 O O . MET A 1 106 ? 14.618 0.786 1.131 1.00 88.88 106 MET A O 1
ATOM 872 N N . MET A 1 107 ? 13.735 2.828 0.994 1.00 87.69 107 MET A N 1
ATOM 873 C CA . MET A 1 107 ? 14.760 3.270 0.038 1.00 87.69 107 MET A CA 1
ATOM 874 C C . MET A 1 107 ? 16.127 3.410 0.718 1.00 87.69 107 MET A C 1
ATOM 876 O O . MET A 1 107 ? 16.216 3.761 1.901 1.00 87.69 107 MET A O 1
ATOM 880 N N . ARG A 1 108 ? 17.206 3.206 -0.045 1.00 86.75 108 ARG A N 1
ATOM 881 C CA . ARG A 1 108 ? 18.592 3.370 0.420 1.00 86.75 108 ARG A CA 1
ATOM 882 C C . ARG A 1 108 ? 18.783 4.701 1.160 1.00 86.75 108 ARG A C 1
ATOM 884 O O . ARG A 1 108 ? 18.456 5.767 0.646 1.00 86.75 108 ARG A O 1
ATOM 891 N N . GLY A 1 109 ? 19.340 4.634 2.369 1.00 85.75 109 GLY A N 1
ATOM 892 C CA . GLY A 1 109 ? 19.551 5.794 3.246 1.00 85.75 109 GLY A CA 1
ATOM 893 C C . GLY A 1 109 ? 18.426 6.049 4.256 1.00 85.75 109 GLY A C 1
ATOM 894 O O . GLY A 1 109 ? 18.611 6.849 5.174 1.00 85.75 109 GLY A O 1
ATOM 895 N N . THR A 1 110 ? 17.294 5.351 4.143 1.00 87.31 110 THR A N 1
ATOM 896 C CA . THR A 1 110 ? 16.249 5.331 5.177 1.00 87.31 110 THR A CA 1
ATOM 897 C C . THR A 1 110 ? 16.518 4.237 6.219 1.00 87.31 110 THR A C 1
ATOM 899 O O . THR A 1 110 ? 17.352 3.358 6.013 1.00 87.31 110 THR A O 1
ATOM 902 N N . LYS A 1 111 ? 15.850 4.323 7.377 1.00 86.50 111 LYS A N 1
ATOM 903 C CA . LYS A 1 111 ? 15.969 3.356 8.491 1.00 86.50 111 LYS A CA 1
ATOM 904 C C . LYS A 1 111 ? 14.639 2.682 8.853 1.00 86.50 111 LYS A C 1
ATOM 906 O O . LYS A 1 111 ? 14.544 2.001 9.869 1.00 86.50 111 LYS A O 1
ATOM 911 N N . SER A 1 112 ? 13.603 2.944 8.068 1.00 90.19 112 SER A N 1
ATOM 912 C CA . SER A 1 112 ? 12.231 2.483 8.269 1.00 90.19 112 SER A CA 1
ATOM 913 C C . SER A 1 112 ? 11.523 2.467 6.918 1.00 90.19 112 SER A C 1
ATOM 915 O O . SER A 1 112 ? 11.938 3.171 5.995 1.00 90.19 112 SER A O 1
ATOM 917 N N . ILE A 1 113 ? 10.467 1.663 6.785 1.00 91.75 113 ILE A N 1
ATOM 918 C CA . ILE A 1 113 ? 9.643 1.679 5.572 1.00 91.75 113 ILE A CA 1
ATOM 919 C C . ILE A 1 113 ? 8.886 3.006 5.514 1.00 91.75 113 ILE A C 1
ATOM 921 O O . ILE A 1 113 ? 8.195 3.387 6.463 1.00 91.75 113 ILE A O 1
ATOM 925 N N . LYS A 1 114 ? 9.030 3.703 4.389 1.00 93.00 114 LYS A N 1
ATOM 926 C CA . LYS A 1 114 ? 8.431 5.006 4.109 1.00 93.00 114 LYS A CA 1
ATOM 927 C C . LYS A 1 114 ? 7.388 4.911 3.017 1.00 93.00 114 LYS A C 1
ATOM 929 O O . LYS A 1 114 ? 7.449 4.031 2.165 1.00 93.00 114 LYS A O 1
ATOM 934 N N . LEU A 1 115 ? 6.458 5.858 3.043 1.00 94.56 115 LEU A N 1
ATOM 935 C CA . LEU A 1 115 ? 5.464 6.060 2.002 1.00 94.56 115 LEU A CA 1
ATOM 936 C C . LEU A 1 115 ? 5.988 7.048 0.963 1.00 94.56 115 LEU A C 1
ATOM 938 O O . LEU A 1 115 ? 6.466 8.129 1.309 1.00 94.56 115 LEU A O 1
ATOM 942 N N . TYR A 1 116 ? 5.839 6.692 -0.303 1.00 95.06 116 TYR A N 1
ATOM 943 C CA . TYR A 1 116 ? 6.222 7.512 -1.438 1.00 95.06 116 TYR A CA 1
ATOM 944 C C . TYR A 1 116 ? 5.027 7.762 -2.347 1.00 95.06 116 TYR A C 1
ATOM 946 O O . TYR A 1 116 ? 4.177 6.893 -2.527 1.00 95.06 116 TYR A O 1
ATOM 954 N N . GLU A 1 117 ? 5.002 8.950 -2.939 1.00 96.00 117 GLU A N 1
ATOM 955 C CA . GLU A 1 117 ? 4.117 9.332 -4.034 1.00 96.00 117 GLU A CA 1
ATOM 956 C C . GLU A 1 117 ? 4.929 9.444 -5.329 1.00 96.00 117 GLU A C 1
ATOM 958 O O . GLU A 1 117 ? 5.993 10.064 -5.351 1.00 96.00 117 GLU A O 1
ATOM 963 N N . THR A 1 118 ? 4.425 8.893 -6.427 1.00 96.75 118 THR A N 1
ATOM 964 C CA . THR A 1 118 ? 4.958 9.106 -7.778 1.00 96.75 118 THR A CA 1
ATOM 965 C C . THR A 1 118 ? 3.814 9.345 -8.759 1.00 96.75 118 THR A C 1
ATOM 967 O O . THR A 1 118 ? 2.684 8.921 -8.520 1.00 96.75 118 THR A O 1
ATOM 970 N N . LYS A 1 119 ? 4.085 10.048 -9.860 1.00 97.56 119 LYS A N 1
ATOM 971 C CA . LYS A 1 119 ? 3.114 10.286 -10.928 1.00 97.56 119 LYS A CA 1
ATOM 972 C C . LYS A 1 119 ? 3.423 9.438 -12.143 1.00 97.56 119 LYS A C 1
ATOM 974 O O . LYS A 1 119 ? 4.588 9.304 -12.499 1.00 97.56 119 LYS A O 1
ATOM 979 N N . PHE A 1 120 ? 2.391 8.943 -12.806 1.00 96.69 120 PHE A N 1
ATOM 980 C CA . PHE A 1 120 ? 2.492 8.192 -14.047 1.00 96.69 120 PHE A CA 1
ATOM 981 C C . PHE A 1 120 ? 1.797 8.949 -15.180 1.00 96.69 120 PHE A C 1
ATOM 983 O O . PHE A 1 120 ? 0.635 9.324 -15.060 1.00 96.69 120 PHE A O 1
ATOM 990 N N . ASP A 1 121 ? 2.500 9.172 -16.290 1.00 95.38 121 ASP A N 1
ATOM 991 C CA . ASP A 1 121 ? 1.969 9.896 -17.459 1.00 95.38 121 ASP A CA 1
ATOM 992 C C . ASP A 1 121 ? 1.379 8.971 -18.545 1.00 95.38 121 ASP A C 1
ATOM 994 O O . ASP A 1 121 ? 1.058 9.410 -19.652 1.00 95.38 121 ASP A O 1
ATOM 998 N N . GLY A 1 122 ? 1.251 7.676 -18.243 1.00 91.81 122 GLY A N 1
ATOM 999 C CA . GLY A 1 122 ? 0.875 6.635 -19.201 1.00 91.81 122 GLY A CA 1
ATOM 1000 C C . GLY A 1 122 ? 2.066 5.917 -19.838 1.00 91.81 122 GLY A C 1
ATOM 1001 O O . GLY A 1 122 ? 1.872 4.863 -20.437 1.00 91.81 122 GLY A O 1
ATOM 1002 N N . THR A 1 123 ? 3.282 6.453 -19.702 1.00 92.00 123 THR A N 1
ATOM 1003 C CA . THR A 1 123 ? 4.522 5.876 -20.246 1.00 92.00 123 THR A CA 1
ATOM 1004 C C . THR A 1 123 ? 5.614 5.738 -19.188 1.00 92.00 123 THR A C 1
ATOM 1006 O O . THR A 1 123 ? 6.340 4.746 -19.178 1.00 92.00 123 THR A O 1
ATOM 1009 N N . SER A 1 124 ? 5.759 6.721 -18.301 1.00 94.44 124 SER A N 1
ATOM 1010 C CA . SER A 1 124 ? 6.849 6.801 -17.334 1.00 94.44 124 SER A CA 1
ATOM 1011 C C . SER A 1 124 ? 6.383 7.285 -15.967 1.00 94.44 124 SER A C 1
ATOM 1013 O O . SER A 1 124 ? 5.412 8.035 -15.849 1.00 94.44 124 SER A O 1
ATOM 1015 N N . PHE A 1 125 ? 7.089 6.826 -14.934 1.00 96.25 125 PHE A N 1
ATOM 1016 C CA . PHE A 1 125 ? 6.910 7.295 -13.568 1.00 96.25 125 PHE A CA 1
ATOM 1017 C C . PHE A 1 125 ? 7.852 8.464 -13.277 1.00 96.25 125 PHE A C 1
ATOM 1019 O O . PHE A 1 125 ? 9.009 8.459 -13.699 1.00 96.25 125 PHE A O 1
ATOM 1026 N N . SER A 1 126 ? 7.376 9.453 -12.526 1.00 97.38 126 SER A N 1
ATOM 1027 C CA . SER A 1 126 ? 8.212 10.533 -12.010 1.00 97.38 126 SER A CA 1
ATOM 1028 C C . SER A 1 126 ? 9.091 10.056 -10.852 1.00 97.38 126 SER A C 1
ATOM 1030 O O . SER A 1 126 ? 8.794 9.051 -10.204 1.00 97.38 126 SER A O 1
ATOM 1032 N N . GLU A 1 127 ? 10.104 10.851 -10.506 1.00 95.75 127 GLU A N 1
ATOM 1033 C CA . GLU A 1 127 ? 10.875 10.640 -9.277 1.00 95.75 127 GLU A CA 1
ATOM 1034 C C . GLU A 1 127 ? 9.925 10.539 -8.061 1.00 95.75 127 GLU A C 1
ATOM 1036 O O . GLU A 1 127 ? 9.122 11.461 -7.846 1.00 95.75 127 GLU A O 1
ATOM 1041 N N . PRO A 1 128 ? 9.967 9.441 -7.286 1.00 95.38 128 PRO A N 1
ATOM 1042 C CA . PRO A 1 128 ? 9.151 9.271 -6.096 1.00 95.38 128 PRO A CA 1
ATOM 1043 C C . PRO A 1 128 ? 9.507 10.289 -5.015 1.00 95.38 128 PRO A C 1
ATOM 1045 O O . PRO A 1 128 ? 10.674 10.548 -4.721 1.00 95.38 128 PRO A O 1
ATOM 1048 N N . LYS A 1 129 ? 8.485 10.843 -4.374 1.00 95.62 129 LYS A N 1
ATOM 1049 C CA . LYS A 1 129 ? 8.616 11.801 -3.277 1.00 95.62 129 LYS A CA 1
ATOM 1050 C C . LYS A 1 129 ? 8.142 11.158 -1.988 1.00 95.62 129 LYS A C 1
ATOM 1052 O O . LYS A 1 129 ? 7.003 10.708 -1.913 1.00 95.62 129 LYS A O 1
ATOM 1057 N N . ALA A 1 130 ? 9.004 11.139 -0.976 1.00 94.44 130 ALA A N 1
ATOM 1058 C CA . ALA A 1 130 ? 8.621 10.676 0.351 1.00 94.44 130 ALA A CA 1
ATOM 1059 C C . ALA A 1 130 ? 7.527 11.582 0.940 1.00 94.44 130 ALA A C 1
ATOM 1061 O O . ALA A 1 130 ? 7.644 12.811 0.914 1.00 94.44 130 ALA A O 1
ATOM 1062 N N . ILE A 1 131 ? 6.485 10.968 1.493 1.00 94.81 131 ILE A N 1
ATOM 1063 C CA . ILE A 1 131 ? 5.456 11.645 2.280 1.00 94.81 131 ILE A CA 1
ATOM 1064 C C . ILE A 1 131 ? 5.933 11.651 3.731 1.00 94.81 131 ILE A C 1
ATOM 1066 O O . ILE A 1 131 ? 5.837 10.647 4.433 1.00 94.81 131 ILE A O 1
ATOM 1070 N N . ASN A 1 132 ? 6.484 12.787 4.153 1.00 92.94 132 ASN A N 1
ATOM 1071 C CA . ASN A 1 132 ? 7.069 12.973 5.483 1.00 92.94 132 ASN A CA 1
ATOM 1072 C C . ASN A 1 132 ? 6.111 13.714 6.421 1.00 92.94 132 ASN A C 1
ATOM 1074 O O . ASN A 1 132 ? 5.150 14.339 5.969 1.00 92.94 132 ASN A O 1
ATOM 1078 N N . GLY A 1 133 ? 6.415 13.698 7.720 1.00 91.88 133 GLY A N 1
ATOM 1079 C CA . GLY A 1 133 ? 5.687 14.488 8.717 1.00 91.88 133 GLY A CA 1
ATOM 1080 C C . GLY A 1 133 ? 4.291 13.961 9.047 1.00 91.88 133 GLY A C 1
ATOM 1081 O O . GLY A 1 133 ? 3.523 14.654 9.704 1.00 91.88 133 GLY A O 1
ATOM 1082 N N . ILE A 1 134 ? 3.952 12.739 8.622 1.00 94.50 134 ILE A N 1
ATOM 1083 C CA . ILE A 1 134 ? 2.719 12.078 9.072 1.00 94.50 134 ILE A CA 1
ATOM 1084 C C . ILE A 1 134 ? 2.848 11.577 10.517 1.00 94.50 134 ILE A C 1
ATOM 1086 O O . ILE A 1 134 ? 1.856 11.512 11.236 1.00 94.50 134 ILE A O 1
ATOM 1090 N N . PHE A 1 135 ? 4.070 11.278 10.958 1.00 95.62 135 PHE A N 1
ATOM 1091 C CA . PHE A 1 135 ? 4.422 11.051 12.355 1.00 95.62 135 PHE A CA 1
ATOM 1092 C C . PHE A 1 135 ? 5.484 12.065 12.779 1.00 95.62 135 PHE A C 1
ATOM 1094 O O . PHE A 1 135 ? 6.324 12.454 11.971 1.00 95.62 135 PHE A O 1
ATOM 1101 N N . ASP A 1 136 ? 5.481 12.447 14.059 1.00 93.00 136 ASP A N 1
ATOM 1102 C CA . ASP A 1 136 ? 6.497 13.354 14.612 1.00 93.00 136 ASP A CA 1
ATOM 1103 C C . ASP A 1 136 ? 7.897 12.708 14.646 1.00 93.00 136 ASP A C 1
ATOM 1105 O O . ASP A 1 136 ? 8.912 13.396 14.539 1.00 93.00 136 ASP A O 1
ATOM 1109 N N . ASP A 1 137 ? 7.957 11.381 14.799 1.00 94.06 137 ASP A N 1
ATOM 1110 C CA . ASP A 1 137 ? 9.189 10.592 14.779 1.00 94.06 137 ASP A CA 1
ATOM 1111 C C . ASP A 1 137 ? 9.199 9.677 13.548 1.00 94.06 137 ASP A C 1
ATOM 1113 O O . ASP A 1 137 ? 8.391 8.760 13.405 1.00 94.06 137 ASP A O 1
ATOM 1117 N N . GLU A 1 138 ? 10.161 9.903 12.660 1.00 90.62 138 GLU A N 1
ATOM 1118 C CA . GLU A 1 138 ? 10.320 9.158 11.414 1.00 90.62 138 GLU A CA 1
ATOM 1119 C C . GLU A 1 138 ? 10.821 7.711 11.634 1.00 90.62 138 GLU A C 1
ATOM 1121 O O . GLU A 1 138 ? 11.035 6.972 10.671 1.00 90.62 138 GLU A O 1
ATOM 1126 N N . LYS A 1 139 ? 11.019 7.237 12.869 1.00 93.12 139 LYS A N 1
ATOM 1127 C CA . LYS A 1 139 ? 11.340 5.819 13.096 1.00 93.12 1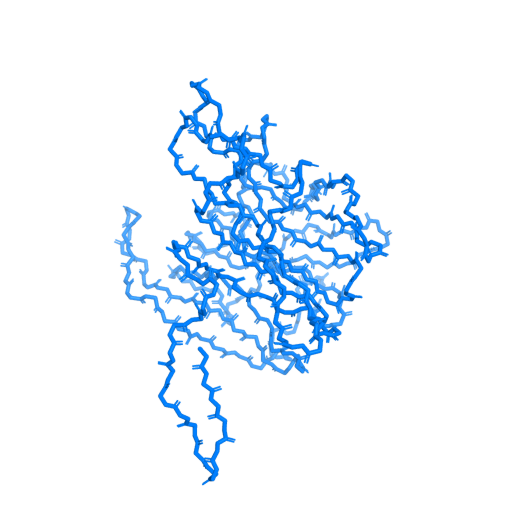39 LYS A CA 1
ATOM 1128 C C . LYS A 1 139 ? 10.172 4.881 12.802 1.00 93.12 139 LYS A C 1
ATOM 1130 O O . LYS A 1 139 ? 10.429 3.710 12.549 1.00 93.12 139 LYS A O 1
ATOM 1135 N N . PHE A 1 140 ? 8.927 5.359 12.863 1.00 95.12 140 PHE A N 1
ATOM 1136 C CA . PHE A 1 140 ? 7.751 4.511 12.671 1.00 95.12 140 PHE A CA 1
ATOM 1137 C C . PHE A 1 140 ? 7.611 4.104 11.204 1.00 95.12 140 PHE A C 1
ATOM 1139 O O . PHE A 1 140 ? 7.803 4.913 10.291 1.00 95.12 140 PHE A O 1
ATOM 1146 N N . TRP A 1 141 ? 7.333 2.820 10.994 1.00 94.25 141 TRP A N 1
ATOM 1147 C CA . TRP A 1 141 ? 7.238 2.220 9.668 1.00 94.25 141 TRP A CA 1
ATOM 1148 C C . TRP A 1 141 ? 5.820 2.407 9.138 1.00 94.25 141 TRP A C 1
ATOM 1150 O O . TRP A 1 141 ? 4.857 2.354 9.902 1.00 94.25 141 TRP A O 1
ATOM 1160 N N . ILE A 1 142 ? 5.691 2.630 7.835 1.00 94.69 142 ILE A N 1
ATOM 1161 C CA . ILE A 1 142 ? 4.402 2.811 7.166 1.00 94.69 142 ILE A CA 1
ATOM 1162 C C . ILE A 1 142 ? 4.196 1.632 6.229 1.00 94.69 142 ILE A C 1
ATOM 1164 O O . ILE A 1 142 ? 4.951 1.477 5.272 1.00 94.69 142 ILE A O 1
ATOM 1168 N N . TYR A 1 143 ? 3.174 0.821 6.483 1.00 92.75 143 TYR A N 1
ATOM 1169 C CA . TYR A 1 143 ? 2.894 -0.379 5.700 1.00 92.75 143 TYR A CA 1
ATOM 1170 C C . TYR A 1 143 ? 1.557 -0.279 4.967 1.00 92.75 143 TYR A C 1
ATOM 1172 O O . TYR A 1 143 ? 0.613 0.356 5.439 1.00 92.75 143 TYR A O 1
ATOM 1180 N N . SER A 1 144 ? 1.461 -0.975 3.829 1.00 91.56 144 SER A N 1
ATOM 1181 C CA . SER A 1 144 ? 0.191 -1.287 3.153 1.00 91.56 144 SER A CA 1
ATOM 1182 C C . SER A 1 144 ? -0.718 -0.081 2.883 1.00 91.56 144 SER A C 1
ATOM 1184 O O . SER A 1 144 ? -1.943 -0.206 2.940 1.00 91.56 144 SER A O 1
ATOM 1186 N N . ALA A 1 145 ? -0.120 1.078 2.604 1.00 94.69 145 ALA A N 1
ATOM 1187 C CA . ALA A 1 145 ? -0.827 2.346 2.506 1.00 94.69 145 ALA A CA 1
ATOM 1188 C C . ALA A 1 145 ? -1.791 2.406 1.309 1.00 94.69 145 ALA A C 1
ATOM 1190 O O . ALA A 1 145 ? -1.423 2.073 0.185 1.00 94.69 145 ALA A O 1
ATOM 1191 N N . VAL A 1 146 ? -3.011 2.889 1.542 1.00 95.50 146 VAL A N 1
ATOM 1192 C CA . VAL A 1 146 ? -4.069 3.082 0.538 1.00 95.50 146 VAL A CA 1
ATOM 1193 C C . VAL A 1 146 ? -4.729 4.449 0.686 1.00 95.50 146 VAL A C 1
ATOM 1195 O O . VAL A 1 146 ? -4.716 5.046 1.761 1.00 95.50 146 VAL A O 1
ATOM 1198 N N . ILE A 1 147 ? -5.368 4.930 -0.381 1.00 96.38 147 ILE A N 1
ATOM 1199 C CA . ILE A 1 147 ? -6.189 6.147 -0.356 1.00 96.38 147 ILE A CA 1
ATOM 1200 C C . ILE A 1 147 ? -7.671 5.768 -0.349 1.00 96.38 147 ILE A C 1
ATOM 1202 O O . ILE A 1 147 ? -8.102 4.869 -1.076 1.00 96.38 147 ILE A O 1
ATOM 1206 N N . SER A 1 148 ? -8.474 6.475 0.442 1.00 96.69 148 SER A N 1
ATOM 1207 C CA . SER A 1 148 ? -9.927 6.333 0.437 1.00 96.69 148 SER A CA 1
ATOM 1208 C C . SER A 1 148 ? -10.514 6.653 -0.945 1.00 96.69 148 SER A C 1
ATOM 1210 O O . SER A 1 148 ? -9.983 7.506 -1.654 1.00 96.69 148 SER A O 1
ATOM 1212 N N . PRO A 1 149 ? -11.648 6.049 -1.337 1.00 95.12 149 PRO A N 1
ATOM 1213 C CA . PRO A 1 149 ? -12.240 6.226 -2.670 1.00 95.12 149 PRO A CA 1
ATOM 1214 C C . PRO A 1 149 ? -12.521 7.682 -3.064 1.00 95.12 149 PRO A C 1
ATOM 1216 O O . PRO A 1 149 ? -12.454 8.040 -4.233 1.00 95.12 149 PRO A O 1
ATOM 1219 N N . ASN A 1 150 ? -12.819 8.539 -2.085 1.00 94.38 150 ASN A N 1
ATOM 1220 C CA . ASN A 1 150 ? -13.032 9.973 -2.300 1.00 94.38 150 ASN A CA 1
ATOM 1221 C C . ASN A 1 150 ? -11.730 10.797 -2.380 1.00 94.38 150 ASN A C 1
ATOM 1223 O O . ASN A 1 150 ? -11.799 12.011 -2.532 1.00 94.38 150 ASN A O 1
ATOM 1227 N N . GLY A 1 151 ? -10.559 10.172 -2.231 1.00 95.31 151 GLY A N 1
ATOM 1228 C CA . GLY A 1 151 ? -9.254 10.830 -2.289 1.00 95.31 151 GLY A CA 1
ATOM 1229 C C . GLY A 1 151 ? -8.871 11.643 -1.047 1.00 95.31 151 GLY A C 1
ATOM 1230 O O . GLY A 1 151 ? -7.820 12.282 -1.055 1.00 95.31 151 GLY A O 1
ATOM 1231 N N . ASN A 1 152 ? -9.704 11.654 0.000 1.00 96.62 152 ASN A N 1
ATOM 1232 C CA . ASN A 1 152 ? -9.555 12.572 1.135 1.00 96.62 152 ASN A CA 1
ATOM 1233 C C . ASN A 1 152 ? -8.786 11.994 2.325 1.00 96.62 152 ASN A C 1
ATOM 1235 O O . ASN A 1 152 ? -8.376 12.762 3.194 1.00 96.62 152 ASN A O 1
ATOM 1239 N N . TYR A 1 153 ? -8.586 10.678 2.382 1.00 98.00 153 TYR A N 1
ATOM 1240 C CA . TYR A 1 153 ? -7.911 10.021 3.494 1.00 98.00 153 TYR A CA 1
ATOM 1241 C C . TYR A 1 153 ? -6.849 9.049 2.992 1.00 98.00 153 TYR A C 1
ATOM 1243 O O . TYR A 1 153 ? -7.093 8.271 2.074 1.00 98.00 153 TYR A O 1
ATOM 1251 N N . LEU A 1 154 ? -5.683 9.083 3.622 1.00 97.88 154 LEU A N 1
ATOM 1252 C CA . LEU A 1 154 ? -4.610 8.108 3.467 1.00 97.88 154 LEU A CA 1
ATOM 1253 C C . LEU A 1 154 ? -4.666 7.181 4.682 1.00 97.88 154 LEU A C 1
ATOM 1255 O O . LEU A 1 154 ? -4.697 7.670 5.809 1.00 97.88 154 LEU A O 1
ATOM 1259 N N . VAL A 1 155 ? -4.697 5.869 4.464 1.00 98.19 155 VAL A N 1
ATOM 1260 C CA . VAL A 1 155 ? -4.845 4.853 5.515 1.00 98.19 155 VAL A CA 1
ATOM 1261 C C . VAL A 1 155 ? -3.739 3.818 5.384 1.00 98.19 155 VAL A C 1
ATOM 1263 O O . VAL A 1 155 ? -3.454 3.360 4.282 1.00 98.19 155 VAL A O 1
ATOM 1266 N N . PHE A 1 156 ? -3.114 3.445 6.492 1.00 97.69 156 PHE A N 1
ATOM 1267 C CA . PHE A 1 156 ? -1.966 2.535 6.534 1.00 97.69 156 PHE A CA 1
ATOM 1268 C C . PHE A 1 156 ? -1.885 1.861 7.908 1.00 97.69 156 PHE A C 1
ATOM 1270 O O . PHE A 1 156 ? -2.531 2.327 8.846 1.00 97.69 156 PHE A O 1
ATOM 1277 N N . ASN A 1 157 ? -1.105 0.788 8.047 1.00 97.44 157 ASN A N 1
ATOM 1278 C CA . ASN A 1 157 ? -0.792 0.214 9.361 1.00 97.44 157 ASN A CA 1
ATOM 1279 C C . ASN A 1 157 ? 0.639 0.556 9.799 1.00 97.44 157 ASN A C 1
ATOM 1281 O O . ASN A 1 157 ? 1.502 0.844 8.962 1.00 97.44 157 ASN A O 1
ATOM 1285 N N . SER A 1 158 ? 0.873 0.584 11.111 1.00 97.06 158 SER A N 1
ATOM 1286 C CA . SER A 1 158 ? 2.166 0.899 11.725 1.00 97.06 158 SER A CA 1
ATOM 1287 C C . SER A 1 158 ? 2.312 0.198 13.075 1.00 97.06 158 SER A C 1
ATOM 1289 O O . SER A 1 158 ? 1.354 0.147 13.841 1.00 97.06 158 SER A O 1
ATOM 1291 N N . TYR A 1 159 ? 3.509 -0.317 13.361 1.00 95.44 159 TYR A N 1
ATOM 1292 C CA . TYR A 1 159 ? 3.810 -1.049 14.592 1.00 95.44 159 TYR A CA 1
ATOM 1293 C C . TYR A 1 159 ? 4.270 -0.104 15.714 1.00 95.44 159 TYR A C 1
ATOM 1295 O O . TYR A 1 159 ? 5.195 0.691 15.517 1.00 95.44 159 TYR A O 1
ATOM 1303 N N . ASP A 1 160 ? 3.638 -0.201 16.887 1.00 95.06 160 ASP A N 1
ATOM 1304 C CA . ASP A 1 160 ? 3.904 0.569 18.113 1.00 95.06 160 ASP A CA 1
ATOM 1305 C C . ASP A 1 160 ? 3.930 2.098 17.911 1.00 95.06 160 ASP A C 1
ATOM 1307 O O . ASP A 1 160 ? 4.579 2.848 18.654 1.00 95.06 160 ASP A O 1
ATOM 1311 N N . ALA A 1 161 ? 3.212 2.590 16.899 1.00 96.62 161 ALA A N 1
ATOM 1312 C CA . ALA A 1 161 ? 3.123 4.016 16.631 1.00 96.62 161 ALA A CA 1
ATOM 1313 C C . ALA A 1 161 ? 2.258 4.752 17.681 1.00 96.62 161 ALA A C 1
ATOM 1315 O O . ALA A 1 161 ? 1.318 4.183 18.249 1.00 96.62 161 ALA A O 1
ATOM 1316 N N . PRO A 1 162 ? 2.545 6.037 17.976 1.00 95.25 162 PRO A N 1
ATOM 1317 C CA . PRO A 1 162 ? 1.923 6.743 19.089 1.00 95.25 162 PRO A CA 1
ATOM 1318 C C . PRO A 1 162 ? 0.412 6.889 18.901 1.00 95.25 162 PRO A C 1
ATOM 1320 O O . PRO A 1 162 ? -0.064 7.284 17.840 1.00 95.25 162 PRO A O 1
ATOM 1323 N N . GLY A 1 163 ? -0.347 6.615 19.963 1.00 94.12 163 GLY A N 1
ATOM 1324 C CA . GLY A 1 163 ? -1.813 6.662 19.945 1.00 94.12 163 GLY A CA 1
ATOM 1325 C C . GLY A 1 163 ? -2.482 5.358 19.502 1.00 94.12 163 GLY A C 1
ATOM 1326 O O . GLY A 1 163 ? -3.696 5.235 19.675 1.00 94.12 163 GLY A O 1
ATOM 1327 N N . GLY A 1 164 ? -1.712 4.390 18.997 1.00 94.38 164 GLY A N 1
ATOM 1328 C CA . GLY A 1 164 ? -2.165 3.017 18.800 1.00 94.38 164 GLY A CA 1
ATOM 1329 C C . GLY A 1 164 ? -2.550 2.316 20.110 1.00 94.38 164 GLY A C 1
ATOM 1330 O O . GLY A 1 164 ? -2.412 2.857 21.215 1.00 94.38 164 GLY A O 1
ATOM 1331 N N . LYS A 1 165 ? -3.072 1.103 19.985 1.00 93.56 165 LYS A N 1
ATOM 1332 C CA . LYS A 1 165 ? -3.371 0.180 21.079 1.00 93.56 165 LYS A CA 1
ATOM 1333 C C . LYS A 1 165 ? -2.192 -0.735 21.433 1.00 93.56 165 LYS A C 1
ATOM 1335 O O . LYS A 1 165 ? -2.246 -1.345 22.503 1.00 93.56 165 LYS A O 1
ATOM 1340 N N . GLY A 1 166 ? -1.132 -0.730 20.622 1.00 88.62 166 GLY A N 1
ATOM 1341 C CA . GLY A 1 166 ? 0.082 -1.536 20.780 1.00 88.62 166 GLY A CA 1
ATOM 1342 C C . GLY A 1 166 ? 0.128 -2.651 19.738 1.00 88.62 166 GLY A C 1
ATOM 1343 O O . GLY A 1 166 ? -0.920 -3.146 19.338 1.00 88.62 166 GLY A O 1
ATOM 1344 N N . GLY A 1 167 ? 1.326 -3.048 19.308 1.00 93.00 167 GLY A N 1
ATOM 1345 C CA . GLY A 1 167 ? 1.467 -3.896 18.119 1.00 93.00 167 GLY A CA 1
ATOM 1346 C C . GLY A 1 167 ? 1.191 -3.110 16.830 1.00 93.00 167 GLY A C 1
ATOM 1347 O O . GLY A 1 167 ? 1.410 -1.898 16.778 1.00 93.00 167 GLY A O 1
ATOM 1348 N N . GLU A 1 168 ? 0.752 -3.785 15.770 1.00 96.00 168 GLU A N 1
ATOM 1349 C CA . GLU A 1 168 ? 0.291 -3.183 14.521 1.00 96.00 168 GLU A CA 1
ATOM 1350 C C . GLU A 1 168 ? -1.105 -2.585 14.677 1.00 96.00 168 GLU A C 1
ATOM 1352 O O . GLU A 1 168 ? -2.083 -3.273 14.949 1.00 96.00 168 GLU A O 1
ATOM 1357 N N . ASP A 1 169 ? -1.197 -1.288 14.417 1.00 98.31 169 ASP A N 1
ATOM 1358 C CA . ASP A 1 169 ? -2.430 -0.519 14.462 1.00 98.31 169 ASP A CA 1
ATOM 1359 C C . ASP A 1 169 ? -2.675 0.161 13.110 1.00 98.31 169 ASP A C 1
ATOM 1361 O O . ASP A 1 169 ? -1.733 0.558 12.414 1.00 98.31 169 ASP A O 1
ATOM 1365 N N . ILE A 1 170 ? -3.943 0.389 12.757 1.00 98.69 170 ILE A N 1
ATOM 1366 C CA . ILE A 1 170 ? -4.317 1.149 11.559 1.00 98.69 170 ILE A CA 1
ATOM 1367 C C . ILE A 1 170 ? -4.451 2.639 11.894 1.00 98.69 170 ILE A C 1
ATOM 1369 O O . ILE A 1 170 ? -5.105 3.041 12.862 1.00 98.69 170 ILE A O 1
ATOM 1373 N N . PHE A 1 171 ? -3.847 3.473 11.053 1.00 98.69 171 PHE A N 1
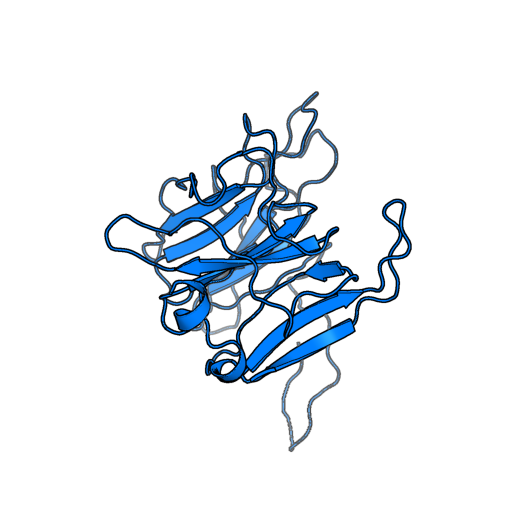ATOM 1374 C CA . PHE A 1 171 ? -3.817 4.925 11.161 1.00 98.69 171 PHE A CA 1
ATOM 1375 C C . PHE A 1 171 ? -4.405 5.583 9.917 1.00 98.69 171 PHE A C 1
ATOM 1377 O O . PHE A 1 171 ? -4.430 5.010 8.827 1.00 98.69 171 PHE A O 1
ATOM 1384 N N . VAL A 1 172 ? -4.865 6.819 10.093 1.00 98.62 172 VAL A N 1
ATOM 1385 C CA . VAL A 1 172 ? -5.439 7.649 9.040 1.00 98.62 172 VAL A CA 1
ATOM 1386 C C . VAL A 1 172 ? -4.853 9.058 9.071 1.00 98.62 172 VAL A C 1
ATOM 1388 O O . VAL A 1 172 ? -4.707 9.666 10.131 1.00 98.62 172 VAL A O 1
ATOM 1391 N N . CYS A 1 173 ? -4.564 9.594 7.889 1.00 98.44 173 CYS A N 1
ATOM 1392 C CA . CYS A 1 173 ? -4.269 11.001 7.638 1.00 98.44 173 CYS A CA 1
ATOM 1393 C C . CYS A 1 173 ? -5.390 11.611 6.794 1.00 98.44 173 CYS A C 1
ATOM 1395 O O . CYS A 1 173 ? -5.926 10.960 5.895 1.00 98.44 173 CYS A O 1
ATOM 1397 N N . LYS A 1 174 ? -5.707 12.884 7.029 1.00 98.06 174 LYS A N 1
ATOM 1398 C CA . LYS A 1 174 ? -6.635 13.666 6.211 1.00 98.06 174 LYS A CA 1
ATOM 1399 C C . LYS A 1 174 ? -5.863 14.492 5.190 1.00 98.06 174 LYS A C 1
ATOM 1401 O O . LYS A 1 174 ? -4.829 15.076 5.511 1.00 98.06 174 LYS A O 1
ATOM 1406 N N . LYS A 1 175 ? -6.371 14.570 3.963 1.00 96.81 175 LYS A N 1
ATOM 1407 C CA . LYS A 1 175 ? -5.846 15.470 2.935 1.00 96.81 175 LYS A CA 1
ATOM 1408 C C . LYS A 1 175 ? -6.160 16.919 3.307 1.00 96.81 175 LYS A C 1
ATOM 1410 O O . LYS A 1 175 ? -7.293 17.254 3.647 1.00 96.81 175 LYS A O 1
ATOM 1415 N N . THR A 1 176 ? -5.157 17.778 3.227 1.00 95.75 176 THR A N 1
ATOM 1416 C CA . THR A 1 176 ? -5.230 19.216 3.509 1.00 95.75 176 THR A CA 1
ATOM 1417 C C . THR A 1 176 ? -4.685 20.008 2.320 1.00 95.75 176 THR A C 1
ATOM 1419 O O . THR A 1 176 ? -4.120 19.435 1.386 1.00 95.75 176 THR A O 1
ATOM 1422 N N . GLU A 1 177 ? -4.803 21.335 2.361 1.00 94.06 177 GLU A N 1
ATOM 1423 C CA . GLU A 1 177 ? -4.206 22.222 1.349 1.00 94.06 177 GLU A CA 1
ATOM 1424 C C . GLU A 1 177 ? -2.673 22.105 1.279 1.00 94.06 177 GLU A C 1
ATOM 1426 O O . GLU A 1 177 ? -2.085 22.352 0.229 1.00 94.06 177 GLU A O 1
ATOM 1431 N N . ASN A 1 178 ? -2.030 21.681 2.373 1.00 90.75 178 ASN A N 1
ATOM 1432 C CA . ASN A 1 178 ? -0.574 21.581 2.498 1.00 90.75 178 ASN A CA 1
ATOM 1433 C C . ASN A 1 178 ? -0.048 20.136 2.391 1.00 90.75 178 ASN A C 1
ATOM 1435 O O . ASN A 1 178 ? 1.115 19.889 2.700 1.00 90.75 178 ASN A O 1
ATOM 1439 N N . GLY A 1 179 ? -0.884 19.178 1.975 1.00 92.19 179 GLY A N 1
ATOM 1440 C CA . GLY A 1 179 ? -0.546 17.750 1.932 1.00 92.19 179 GLY A CA 1
ATOM 1441 C C . GLY A 1 179 ? -1.319 16.932 2.965 1.00 92.19 179 GLY A C 1
ATOM 1442 O O . GLY A 1 179 ? -2.453 17.266 3.304 1.00 92.19 179 GLY A O 1
ATOM 1443 N N . TRP A 1 180 ? -0.738 15.839 3.451 1.00 96.38 180 TRP A N 1
ATOM 1444 C CA . TRP A 1 180 ? -1.379 14.961 4.435 1.00 96.38 180 TRP A CA 1
ATOM 1445 C C . TRP A 1 180 ? -1.204 15.498 5.860 1.00 96.38 180 TRP A C 1
ATOM 1447 O O . TRP A 1 180 ? -0.142 16.004 6.208 1.00 96.38 180 TRP A O 1
ATOM 1457 N N . SER A 1 181 ? -2.249 15.406 6.684 1.00 97.31 181 SER A N 1
ATOM 1458 C CA . SER A 1 181 ? -2.171 15.730 8.113 1.00 97.31 181 SER A CA 1
ATOM 1459 C C . SER A 1 181 ? -1.301 14.729 8.878 1.00 97.31 181 SER A C 1
ATOM 1461 O O . SER A 1 181 ? -1.059 13.620 8.399 1.00 97.31 181 SER A O 1
ATOM 1463 N N . ASN A 1 182 ? -0.972 15.052 10.133 1.00 96.75 182 ASN A N 1
ATOM 1464 C CA . ASN A 1 182 ? -0.481 14.055 11.084 1.00 96.75 182 ASN A CA 1
ATOM 1465 C C . ASN A 1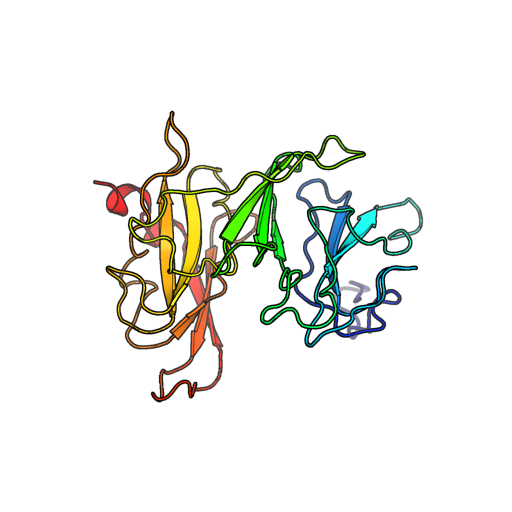 182 ? -1.466 12.878 11.178 1.00 96.75 182 ASN A C 1
ATOM 1467 O O . ASN A 1 182 ? -2.690 13.058 11.091 1.00 96.75 182 ASN A O 1
ATOM 1471 N N . ALA A 1 183 ? -0.909 11.686 11.343 1.00 98.06 183 ALA A N 1
ATOM 1472 C CA . ALA A 1 183 ? -1.632 10.442 11.478 1.00 98.06 183 ALA A CA 1
ATOM 1473 C C . ALA A 1 183 ? -2.352 10.377 12.826 1.00 98.06 183 ALA A C 1
ATOM 1475 O O . ALA A 1 183 ? -1.815 10.764 13.867 1.00 98.06 183 ALA A O 1
ATOM 1476 N N . LYS A 1 184 ? -3.574 9.853 12.807 1.00 98.25 184 LYS A N 1
ATOM 1477 C CA . LYS A 1 184 ? -4.355 9.522 13.999 1.00 98.25 184 LYS A CA 1
ATOM 1478 C C . LYS A 1 184 ? -4.751 8.042 13.942 1.00 98.25 184 LYS A C 1
ATOM 1480 O O . LYS A 1 184 ? -4.975 7.538 12.840 1.00 98.25 184 LYS A O 1
ATOM 1485 N N . PRO A 1 185 ? -4.840 7.332 15.081 1.00 98.06 185 PRO A N 1
ATOM 1486 C CA . PRO A 1 185 ? -5.369 5.969 15.093 1.00 98.06 185 PRO A CA 1
ATOM 1487 C C . PRO A 1 185 ? -6.793 5.975 14.524 1.00 98.06 185 PRO A C 1
ATOM 1489 O O . PRO A 1 185 ? -7.581 6.874 14.830 1.00 98.06 185 PRO A O 1
ATOM 1492 N N . ILE A 1 186 ? -7.142 4.981 13.706 1.00 98.19 186 ILE A N 1
ATOM 1493 C CA . ILE A 1 186 ? -8.437 4.950 12.999 1.00 98.19 186 ILE A CA 1
ATOM 1494 C C . ILE A 1 186 ? -9.638 4.749 13.950 1.00 98.19 186 ILE A C 1
ATOM 1496 O O . ILE A 1 186 ? -10.784 4.989 13.579 1.00 98.19 186 ILE A O 1
ATOM 1500 N N . GLY A 1 187 ? -9.379 4.331 15.194 1.00 96.94 187 GLY A N 1
ATOM 1501 C CA . GLY A 1 187 ? -10.372 4.196 16.259 1.00 96.94 187 GLY A CA 1
ATOM 1502 C C . GLY A 1 187 ? -10.733 2.749 16.600 1.00 96.94 187 GLY A C 1
ATOM 1503 O O . GLY A 1 187 ? -10.369 1.804 15.908 1.00 96.94 187 GLY A O 1
ATOM 1504 N N . THR A 1 188 ? -11.477 2.571 17.695 1.00 95.88 188 THR A N 1
ATOM 1505 C CA . THR A 1 188 ? -11.723 1.260 18.336 1.00 95.88 188 THR A CA 1
ATOM 1506 C C . THR A 1 188 ? -12.680 0.335 17.590 1.00 95.88 188 THR A C 1
ATOM 1508 O O . THR A 1 188 ? -12.883 -0.799 18.013 1.00 95.88 188 THR A O 1
ATOM 1511 N N . LEU A 1 189 ? -13.324 0.816 16.523 1.00 96.56 189 LEU A N 1
ATOM 1512 C CA . LEU A 1 189 ? -14.108 -0.051 15.642 1.00 96.56 189 LEU A CA 1
ATOM 1513 C C . LEU A 1 189 ? -13.191 -0.998 14.846 1.00 96.56 189 LEU A C 1
ATOM 1515 O O . LEU A 1 189 ? -13.600 -2.104 14.502 1.00 96.56 189 LEU A O 1
ATOM 1519 N N . VAL A 1 190 ? -11.958 -0.558 14.584 1.00 98.12 190 VAL A N 1
ATOM 1520 C CA . VAL A 1 190 ? -10.946 -1.297 13.826 1.00 98.12 190 VAL A CA 1
ATOM 1521 C C . VAL A 1 190 ? -9.781 -1.675 14.729 1.00 98.12 190 VAL A C 1
ATOM 1523 O O . VAL A 1 190 ? -9.489 -2.854 14.825 1.00 98.12 190 VAL A O 1
ATOM 1526 N N . ASN A 1 191 ? -9.163 -0.734 15.441 1.00 98.31 191 ASN A N 1
ATOM 1527 C CA . ASN A 1 191 ? -8.013 -1.072 16.274 1.00 98.31 191 ASN A CA 1
ATOM 1528 C C . ASN A 1 191 ? -8.439 -1.714 17.594 1.00 98.31 191 ASN A C 1
ATOM 1530 O O . ASN A 1 191 ? -9.362 -1.234 18.270 1.00 98.31 191 ASN A O 1
ATOM 1534 N N . SER A 1 192 ? -7.740 -2.769 17.991 1.00 97.50 192 SER A N 1
ATOM 1535 C CA . SER A 1 192 ? -8.003 -3.531 19.207 1.00 97.50 192 SER A CA 1
ATOM 1536 C C . SER A 1 192 ? -6.705 -3.810 19.967 1.00 97.50 192 SER A C 1
ATOM 1538 O O . SER A 1 192 ? -5.735 -3.101 19.793 1.00 97.50 192 SER A O 1
ATOM 1540 N N . LYS A 1 193 ? -6.696 -4.764 20.901 1.00 96.38 193 LYS A N 1
ATOM 1541 C CA . LYS A 1 193 ? -5.453 -5.191 21.579 1.00 96.38 193 LYS A CA 1
ATOM 1542 C C . LYS A 1 193 ? -4.615 -6.165 20.727 1.00 96.38 193 LYS A C 1
ATOM 1544 O O . LYS A 1 193 ? -3.559 -6.602 21.174 1.00 96.38 193 LYS A O 1
ATOM 1549 N N . ASP A 1 194 ? -5.191 -6.603 19.614 1.00 97.31 194 ASP A N 1
ATOM 1550 C CA . ASP A 1 194 ? -4.634 -7.569 18.680 1.00 97.31 194 ASP A CA 1
ATOM 1551 C C . ASP A 1 194 ? -3.900 -6.820 17.553 1.00 97.31 194 ASP A C 1
ATOM 1553 O O . ASP A 1 194 ? -3.808 -5.599 17.583 1.00 97.31 194 ASP A O 1
ATOM 1557 N N . GLU A 1 195 ? -3.361 -7.535 16.570 1.00 97.81 195 GLU A N 1
ATOM 1558 C CA . GLU A 1 195 ? -2.607 -6.934 15.465 1.00 97.81 195 GLU A CA 1
ATOM 1559 C C . GLU A 1 195 ? -3.547 -6.606 14.302 1.00 97.81 195 GLU A C 1
ATOM 1561 O O . GLU A 1 195 ? -4.197 -7.515 13.784 1.00 97.81 195 GLU A O 1
ATOM 1566 N N . GLU A 1 196 ? -3.615 -5.353 13.851 1.00 98.06 196 GLU A N 1
ATOM 1567 C CA . GLU A 1 196 ? -4.402 -4.928 12.692 1.00 98.06 196 GLU A CA 1
ATOM 1568 C C . GLU A 1 196 ? -3.545 -4.441 11.519 1.00 98.06 196 GLU A C 1
ATOM 1570 O O . GLU A 1 196 ? -2.744 -3.513 11.627 1.00 98.06 196 GLU A O 1
ATOM 1575 N N . SER A 1 197 ? -3.783 -5.015 10.338 1.00 96.19 197 SER A N 1
ATOM 1576 C CA . SER A 1 197 ? -2.956 -4.756 9.160 1.00 96.19 197 SER A CA 1
ATOM 1577 C C . SER A 1 197 ? -3.749 -4.698 7.857 1.00 96.19 197 SER A C 1
ATOM 1579 O O . SER A 1 197 ? -4.948 -4.983 7.795 1.00 96.19 197 SER A O 1
ATOM 1581 N N . SER A 1 198 ? -3.048 -4.346 6.776 1.00 94.56 198 SER A N 1
ATOM 1582 C CA . SER A 1 198 ? -3.544 -4.471 5.399 1.00 94.56 198 SER A CA 1
ATOM 1583 C C . SER A 1 198 ? -4.885 -3.754 5.132 1.00 94.56 198 SER A C 1
ATOM 1585 O O . SER A 1 198 ? -5.807 -4.372 4.594 1.00 94.56 198 SER A O 1
ATOM 1587 N N . PRO A 1 199 ? -5.025 -2.453 5.466 1.00 97.00 199 PRO A N 1
ATOM 1588 C CA . PRO A 1 199 ? -6.265 -1.708 5.239 1.00 97.00 199 PRO A CA 1
ATOM 1589 C C . PRO A 1 199 ? -6.629 -1.648 3.751 1.00 97.00 199 PRO A C 1
ATOM 1591 O O . PRO A 1 199 ? -5.779 -1.345 2.912 1.00 97.00 199 PRO A O 1
ATOM 1594 N N . ARG A 1 200 ? -7.892 -1.891 3.390 1.00 95.94 200 ARG A N 1
ATOM 1595 C CA . ARG A 1 200 ? -8.386 -1.810 2.003 1.00 95.94 200 ARG A CA 1
ATOM 1596 C C . ARG A 1 200 ? -9.799 -1.239 1.955 1.00 95.94 200 ARG A C 1
ATOM 1598 O O . ARG A 1 200 ? -10.630 -1.549 2.797 1.00 95.94 200 ARG A O 1
ATOM 1605 N N . PHE A 1 201 ? -10.105 -0.466 0.920 1.00 96.94 201 PHE A N 1
ATOM 1606 C CA . PHE A 1 201 ? -11.478 -0.057 0.617 1.00 96.94 201 PHE A CA 1
ATOM 1607 C C . PHE A 1 201 ? -12.048 -0.915 -0.516 1.00 96.94 201 PHE A C 1
ATOM 1609 O O . PHE A 1 201 ? -11.320 -1.292 -1.438 1.00 96.94 201 PHE A O 1
ATOM 1616 N N . SER A 1 202 ? -13.352 -1.201 -0.484 1.00 95.50 202 SER A N 1
ATOM 1617 C CA . SER A 1 202 ? -14.050 -1.702 -1.666 1.00 95.50 202 SER A CA 1
ATOM 1618 C C . SER A 1 202 ? -13.995 -0.656 -2.778 1.00 95.50 202 SER A C 1
ATOM 1620 O O . SER A 1 202 ? -13.966 0.549 -2.525 1.00 95.50 202 SER A O 1
ATOM 1622 N N . ARG A 1 203 ? -14.041 -1.111 -4.034 1.00 88.94 203 ARG A N 1
ATOM 1623 C CA . ARG A 1 203 ? -14.002 -0.210 -5.197 1.00 88.94 203 ARG A CA 1
ATOM 1624 C C . ARG A 1 203 ? -15.164 0.788 -5.226 1.00 88.94 203 ARG A C 1
ATOM 1626 O O . ARG A 1 203 ? -15.005 1.890 -5.733 1.00 88.94 203 ARG A O 1
ATOM 1633 N N . ASP A 1 204 ? -16.325 0.402 -4.700 1.00 94.19 204 ASP A N 1
ATOM 1634 C CA . ASP A 1 204 ? -17.494 1.281 -4.567 1.00 94.19 204 ASP A CA 1
ATOM 1635 C C . ASP A 1 204 ? -17.496 2.111 -3.270 1.00 94.19 204 ASP A C 1
ATOM 1637 O O . ASP A 1 204 ? -18.414 2.895 -3.046 1.00 94.19 204 ASP A O 1
ATOM 1641 N N . GLY A 1 205 ? -16.482 1.937 -2.420 1.00 96.12 205 GLY A N 1
ATOM 1642 C CA . GLY A 1 205 ? -16.277 2.672 -1.179 1.00 96.12 205 GLY A CA 1
ATOM 1643 C C . GLY A 1 205 ? -17.261 2.401 -0.056 1.00 96.12 205 GLY A C 1
ATOM 1644 O O . GLY A 1 205 ? -17.274 3.150 0.916 1.00 96.12 205 GLY A O 1
ATOM 1645 N N . LYS A 1 206 ? -18.084 1.357 -0.176 1.00 98.00 206 LYS A N 1
ATOM 1646 C CA . LYS A 1 206 ? -19.053 0.981 0.858 1.00 98.00 206 LYS A CA 1
ATOM 1647 C C . LYS A 1 206 ? -18.434 0.217 2.014 1.00 98.00 206 LYS A C 1
ATOM 1649 O O . LYS A 1 206 ? -18.941 0.312 3.126 1.00 98.00 206 LYS A O 1
ATOM 1654 N N . TYR A 1 207 ? -17.371 -0.540 1.762 1.00 98.44 207 TYR A N 1
ATOM 1655 C CA . TYR A 1 207 ? -16.760 -1.405 2.762 1.00 98.44 207 TYR A CA 1
ATOM 1656 C C . TYR A 1 207 ? -15.292 -1.065 2.963 1.00 98.44 207 TYR A C 1
ATOM 1658 O O . TYR A 1 207 ? -14.551 -0.810 2.013 1.00 98.44 207 TYR A O 1
ATOM 1666 N N . PHE A 1 208 ? -14.873 -1.107 4.219 1.00 98.62 208 PHE A N 1
ATOM 1667 C CA . PHE A 1 208 ? -13.480 -1.080 4.619 1.00 98.62 208 PHE A CA 1
ATOM 1668 C C . PHE A 1 208 ? -13.107 -2.448 5.181 1.00 98.62 208 PHE A C 1
ATOM 1670 O O . PHE A 1 208 ? -13.775 -2.942 6.086 1.00 98.62 208 PHE A O 1
ATOM 1677 N N . PHE A 1 209 ? -12.058 -3.045 4.631 1.00 98.50 209 PHE A N 1
ATOM 1678 C CA . PHE A 1 209 ? -11.508 -4.336 5.016 1.00 98.50 209 PHE A CA 1
ATOM 1679 C C . PHE A 1 209 ? -10.167 -4.142 5.712 1.00 98.50 209 PHE A C 1
ATOM 1681 O O . PHE A 1 209 ? -9.407 -3.232 5.378 1.00 98.50 209 PHE A O 1
ATOM 1688 N N . PHE A 1 210 ? -9.864 -5.034 6.641 1.00 98.50 210 PHE A N 1
ATOM 1689 C CA . PHE A 1 210 ? -8.566 -5.125 7.293 1.00 98.50 210 PHE A CA 1
ATOM 1690 C C . PHE A 1 210 ? -8.335 -6.557 7.767 1.00 98.50 210 PHE A C 1
ATOM 1692 O O . PHE A 1 210 ? -9.285 -7.323 7.949 1.00 98.50 210 PHE A O 1
ATOM 1699 N N . SER A 1 211 ? -7.076 -6.922 7.956 1.00 98.00 211 SER A N 1
ATOM 1700 C CA . SER A 1 211 ? -6.702 -8.198 8.555 1.00 98.00 211 SER A CA 1
ATOM 1701 C C . SER A 1 211 ? -6.477 -8.012 10.049 1.00 98.00 211 SER A C 1
ATOM 1703 O O . SER A 1 211 ? -5.973 -6.969 10.464 1.00 98.00 211 SER A O 1
ATOM 1705 N N . ARG A 1 212 ? -6.821 -9.022 10.849 1.00 98.12 212 ARG A N 1
ATOM 1706 C CA . ARG A 1 212 ? -6.471 -9.068 12.271 1.00 98.12 212 ARG A CA 1
ATOM 1707 C C . ARG A 1 212 ? -5.980 -10.449 12.684 1.00 98.12 212 ARG A C 1
ATOM 1709 O O . ARG A 1 212 ? -6.560 -11.447 12.253 1.00 98.12 212 ARG A O 1
ATOM 1716 N N . ALA A 1 213 ? -4.962 -10.494 13.537 1.00 97.94 213 ALA A N 1
ATOM 1717 C CA . ALA A 1 213 ? -4.493 -11.699 14.218 1.00 97.94 213 ALA A CA 1
ATOM 1718 C C . ALA A 1 213 ? -4.359 -11.445 15.721 1.00 97.94 213 ALA A C 1
ATOM 1720 O O . ALA A 1 213 ? -3.934 -10.367 16.122 1.00 97.94 213 ALA A O 1
ATOM 1721 N N . GLU A 1 214 ? -4.699 -12.439 16.547 1.00 97.19 214 GLU A N 1
ATOM 1722 C CA . GLU A 1 214 ? -4.499 -12.353 18.000 1.00 97.19 214 GLU A CA 1
ATOM 1723 C C . GLU A 1 214 ? -3.028 -12.064 18.322 1.00 97.19 214 GLU A C 1
ATOM 1725 O O . GLU A 1 214 ? -2.133 -12.733 17.796 1.00 97.19 214 GLU A O 1
ATOM 1730 N N . ASN A 1 215 ? -2.786 -11.089 19.200 1.00 95.19 215 ASN A N 1
ATOM 1731 C CA . ASN A 1 215 ? -1.441 -10.792 19.679 1.00 95.19 215 ASN A CA 1
ATOM 1732 C C . ASN A 1 215 ? -1.061 -11.773 20.800 1.00 95.19 215 ASN A C 1
ATOM 1734 O O . ASN A 1 215 ? -1.618 -11.716 21.902 1.00 95.19 215 ASN A O 1
ATOM 1738 N N . LEU A 1 216 ? -0.108 -12.670 20.526 1.00 95.00 216 LEU A N 1
ATOM 1739 C CA . LEU A 1 216 ? 0.380 -13.668 21.488 1.00 95.00 216 LEU A CA 1
ATOM 1740 C C . LEU A 1 216 ? 1.630 -13.190 22.254 1.00 95.00 216 LEU A C 1
ATOM 1742 O O . LEU A 1 216 ? 2.103 -13.876 23.164 1.00 95.00 216 LEU A O 1
ATOM 1746 N N . GLY A 1 217 ? 2.133 -11.991 21.943 1.00 91.50 217 GLY A N 1
ATOM 1747 C CA . GLY A 1 217 ? 3.350 -11.411 22.503 1.00 91.50 217 GLY A CA 1
ATOM 1748 C C . GLY A 1 217 ? 4.632 -11.951 21.861 1.00 91.50 217 GLY A C 1
ATOM 1749 O O . GLY A 1 217 ? 4.627 -12.942 21.144 1.00 91.50 217 GLY A O 1
ATOM 1750 N N . ASN A 1 218 ? 5.765 -11.289 22.123 1.00 89.00 218 ASN A N 1
ATOM 1751 C CA . ASN A 1 218 ? 7.091 -11.672 21.600 1.00 89.00 218 ASN A CA 1
ATOM 1752 C C . ASN A 1 218 ? 7.155 -11.850 20.068 1.00 89.00 218 ASN A C 1
ATOM 1754 O O . ASN A 1 218 ? 7.905 -12.698 19.589 1.00 89.00 218 ASN A O 1
ATOM 1758 N N . TYR A 1 219 ? 6.408 -11.037 19.312 1.00 86.06 219 TYR A N 1
ATOM 1759 C CA . TYR A 1 219 ? 6.283 -11.146 17.849 1.00 86.06 219 TYR A CA 1
ATOM 1760 C C . TYR A 1 219 ? 5.657 -12.470 17.367 1.00 86.06 219 TYR A C 1
ATOM 1762 O O . TYR A 1 219 ? 5.868 -12.878 16.225 1.00 86.06 219 TYR A O 1
ATOM 1770 N N . GLU A 1 220 ? 4.891 -13.149 18.225 1.00 92.81 220 GLU A N 1
ATOM 1771 C CA . GLU A 1 220 ? 4.059 -14.290 17.852 1.00 92.81 220 GLU A CA 1
ATOM 1772 C C . GLU A 1 220 ? 2.607 -13.850 17.636 1.00 92.81 220 GLU A C 1
ATOM 1774 O O . GLU A 1 220 ? 2.051 -13.047 18.393 1.00 92.81 220 GLU A O 1
ATOM 1779 N N . TYR A 1 221 ? 1.984 -14.414 16.602 1.00 94.94 221 TYR A N 1
ATOM 1780 C CA . TYR A 1 221 ? 0.652 -14.034 16.143 1.00 94.94 221 TYR A CA 1
ATOM 1781 C C . TYR A 1 221 ? -0.231 -15.265 15.974 1.00 94.94 221 TYR A C 1
ATOM 1783 O O . TYR A 1 221 ? 0.238 -16.335 15.573 1.00 94.94 221 TYR A O 1
ATOM 1791 N N . GLY A 1 222 ? -1.520 -15.097 16.258 1.00 96.44 222 GLY A N 1
ATOM 1792 C CA . GLY A 1 222 ? -2.545 -16.073 15.913 1.00 96.44 222 GLY A CA 1
ATOM 1793 C C . GLY A 1 222 ? -2.795 -16.163 14.402 1.00 96.44 222 GLY A C 1
ATOM 1794 O O . GLY A 1 222 ? -2.044 -15.655 13.569 1.00 96.44 222 GLY A O 1
ATOM 1795 N N . GLU A 1 223 ? -3.896 -16.813 14.035 1.00 97.38 223 GLU A N 1
ATOM 1796 C CA . GLU A 1 223 ? -4.322 -16.892 12.638 1.00 97.38 223 GLU A CA 1
ATOM 1797 C C . GLU A 1 223 ? -4.828 -15.530 12.138 1.00 97.38 223 GLU A C 1
ATOM 1799 O O . GLU A 1 223 ? -5.718 -14.920 12.735 1.00 97.38 223 GLU A O 1
ATOM 1804 N N . TRP A 1 224 ? -4.283 -15.069 11.011 1.00 97.12 224 TRP A N 1
ATOM 1805 C CA . TRP A 1 224 ? -4.738 -13.849 10.350 1.00 97.12 224 TRP A CA 1
ATOM 1806 C C . TRP A 1 224 ? -6.089 -14.073 9.672 1.00 97.12 224 TRP A C 1
ATOM 1808 O O . TRP A 1 224 ? -6.224 -14.907 8.778 1.00 97.12 224 TRP A O 1
ATOM 1818 N N . SER A 1 225 ? -7.084 -13.285 10.069 1.00 98.00 225 SER A N 1
ATOM 1819 C CA . SER A 1 225 ? -8.446 -13.319 9.531 1.00 98.00 225 SER A CA 1
ATOM 1820 C C . SER A 1 225 ? -8.838 -11.975 8.923 1.00 98.00 225 SER A C 1
ATOM 1822 O O . SER A 1 225 ? -8.362 -10.927 9.353 1.00 98.00 225 SER A O 1
ATOM 1824 N N . ILE A 1 226 ? -9.735 -11.995 7.933 1.00 98.06 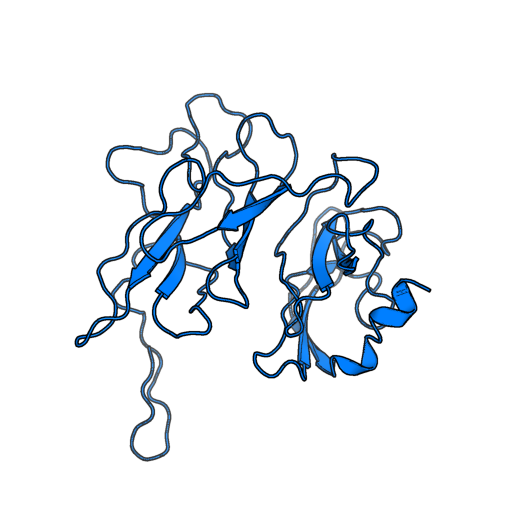226 ILE A N 1
ATOM 1825 C CA . ILE A 1 226 ? -10.244 -10.784 7.273 1.00 98.06 226 ILE A CA 1
ATOM 1826 C C . ILE A 1 226 ? -11.501 -10.291 7.994 1.00 98.06 226 ILE A C 1
ATOM 1828 O O . ILE A 1 226 ? -12.470 -11.034 8.158 1.00 98.06 226 ILE A O 1
ATOM 1832 N N . PHE A 1 227 ? -11.506 -9.013 8.353 1.00 98.44 227 PHE A N 1
ATOM 1833 C CA . PHE A 1 227 ? -12.629 -8.289 8.935 1.00 98.44 227 PHE A CA 1
ATOM 1834 C C . PHE A 1 227 ? -13.085 -7.185 7.985 1.00 98.44 227 PHE A C 1
ATOM 1836 O O . PHE A 1 227 ? -12.318 -6.703 7.149 1.00 98.44 227 PHE A O 1
ATOM 1843 N N . PHE A 1 228 ? -14.343 -6.767 8.114 1.00 98.25 228 PHE A N 1
ATOM 1844 C CA . PHE A 1 228 ? -14.854 -5.620 7.378 1.00 98.25 228 PHE A CA 1
ATOM 1845 C C . PHE A 1 228 ? -15.898 -4.845 8.173 1.00 98.25 228 PHE A C 1
ATOM 1847 O O . PHE A 1 228 ? -16.586 -5.392 9.036 1.00 98.25 228 PHE A O 1
ATOM 1854 N N . VAL A 1 229 ? -16.025 -3.566 7.842 1.00 98.06 229 VAL A N 1
ATOM 1855 C CA . VAL A 1 229 ? -17.073 -2.667 8.329 1.00 98.06 229 VAL A CA 1
ATOM 1856 C C . VAL A 1 229 ? -17.599 -1.829 7.172 1.00 98.06 229 VAL A C 1
ATOM 1858 O O . VAL A 1 229 ? -16.906 -1.632 6.171 1.00 98.06 229 VAL A O 1
ATOM 1861 N N . GLU A 1 230 ? -18.818 -1.312 7.298 1.00 98.31 230 GLU A N 1
ATOM 1862 C CA . GLU A 1 230 ? -19.284 -0.278 6.376 1.00 98.31 230 GLU A CA 1
ATOM 1863 C C . GLU A 1 230 ? -18.448 0.989 6.579 1.00 98.31 230 GLU A C 1
ATOM 1865 O O . GLU A 1 230 ? -18.243 1.447 7.705 1.00 98.31 230 GLU A O 1
ATOM 1870 N N . THR A 1 231 ? -17.929 1.551 5.487 1.00 97.94 231 THR A N 1
ATOM 1871 C CA . THR A 1 231 ? -16.992 2.681 5.529 1.00 97.94 231 THR A CA 1
ATOM 1872 C C . THR A 1 231 ? -17.593 3.898 6.229 1.00 97.94 231 THR A C 1
ATOM 1874 O O . THR A 1 231 ? -16.874 4.628 6.910 1.00 97.94 231 THR A O 1
ATOM 1877 N N . GLU A 1 232 ? -18.909 4.100 6.132 1.00 96.81 232 GLU A N 1
ATOM 1878 C CA . GLU A 1 232 ? -19.600 5.189 6.828 1.00 96.81 232 GLU A CA 1
ATOM 1879 C C . GLU A 1 232 ? -19.481 5.109 8.360 1.00 96.81 232 GLU A C 1
ATOM 1881 O O . GLU A 1 232 ? -19.411 6.147 9.023 1.00 96.81 232 GLU A O 1
ATOM 1886 N N . TYR A 1 233 ? -19.371 3.905 8.935 1.00 97.81 233 TYR A N 1
ATOM 1887 C CA . TYR A 1 233 ? -19.259 3.714 10.385 1.00 9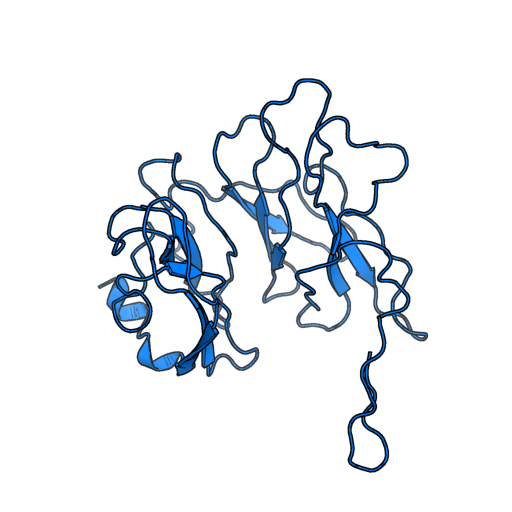7.81 233 TYR A CA 1
ATOM 1888 C C . TYR A 1 233 ? -17.886 4.082 10.939 1.00 97.81 233 TYR A C 1
ATOM 1890 O O . TYR A 1 233 ? -17.776 4.357 12.133 1.00 97.81 233 TYR A O 1
ATOM 1898 N N . LEU A 1 234 ? -16.859 4.161 10.088 1.00 97.69 234 LEU A N 1
ATOM 1899 C CA . LEU A 1 234 ? -15.550 4.680 10.490 1.00 97.69 234 LEU A CA 1
ATOM 1900 C C . LEU A 1 234 ? -15.615 6.163 10.858 1.00 97.69 234 LEU A C 1
ATOM 1902 O O . LEU A 1 234 ? -14.821 6.624 11.670 1.00 97.69 234 LEU A O 1
ATOM 1906 N N . ASN A 1 235 ? -16.544 6.907 10.246 1.00 96.00 235 ASN A N 1
ATOM 1907 C CA . ASN A 1 235 ? -16.735 8.337 10.468 1.00 96.00 235 ASN A CA 1
ATOM 1908 C C . ASN A 1 235 ? -15.409 9.126 10.462 1.00 96.00 235 ASN A C 1
ATOM 1910 O O . ASN A 1 235 ? -15.128 9.898 11.378 1.00 96.00 235 ASN A O 1
ATOM 1914 N N . LEU A 1 236 ? -14.585 8.892 9.429 1.00 97.38 236 LEU A N 1
ATOM 1915 C CA . LEU A 1 236 ? -13.190 9.351 9.371 1.00 97.38 236 LEU A CA 1
ATOM 1916 C C . LEU A 1 236 ? -13.032 10.859 9.589 1.00 97.38 236 LEU A C 1
ATOM 1918 O O . LEU A 1 236 ? -12.020 11.295 10.123 1.00 97.38 236 LEU A O 1
ATOM 1922 N N . GLU A 1 237 ? -14.033 11.657 9.219 1.00 96.19 237 GLU A N 1
ATOM 1923 C CA . GLU A 1 237 ? -14.011 13.103 9.427 1.00 96.19 237 GLU A CA 1
ATOM 1924 C C . GLU A 1 237 ? -13.938 13.485 10.911 1.00 96.19 237 GLU A C 1
ATOM 1926 O O . GLU A 1 237 ? -13.112 14.319 11.282 1.00 96.19 237 GLU A O 1
ATOM 1931 N N . LYS A 1 238 ? -14.710 12.808 11.772 1.00 96.38 238 LYS A N 1
ATOM 1932 C CA . LYS A 1 238 ? -14.743 13.075 13.220 1.00 96.38 238 LYS A CA 1
ATOM 1933 C C . LYS A 1 238 ? -13.440 12.753 13.936 1.00 96.38 238 LYS A C 1
ATOM 1935 O O . LYS A 1 238 ? -13.220 13.231 15.040 1.00 96.38 238 LYS A O 1
ATOM 1940 N N . ILE A 1 239 ? -12.566 11.953 13.326 1.00 97.00 239 ILE A N 1
ATOM 1941 C CA . ILE A 1 239 ? -11.238 11.664 13.880 1.00 97.00 239 ILE A CA 1
ATOM 1942 C C . ILE A 1 239 ? -10.388 12.947 13.911 1.00 97.00 239 ILE A C 1
ATOM 1944 O O . ILE A 1 239 ? -9.487 13.078 14.741 1.00 97.00 239 ILE A O 1
ATOM 1948 N N . PHE A 1 240 ? -10.668 13.917 13.035 1.00 95.94 240 PHE A N 1
ATOM 1949 C CA . PHE A 1 240 ? -9.897 15.155 12.882 1.00 95.94 240 PHE A CA 1
ATOM 1950 C C . PHE A 1 240 ? -10.553 16.397 13.498 1.00 95.94 240 PHE A C 1
ATOM 1952 O O . PHE A 1 240 ? -9.969 17.475 13.389 1.00 95.94 240 PHE A O 1
ATOM 1959 N N . GLU A 1 241 ? -11.704 16.241 14.155 1.00 91.31 241 GLU A N 1
ATOM 1960 C CA . GLU A 1 241 ? -12.324 17.256 15.024 1.00 91.31 241 GLU A CA 1
ATOM 1961 C C . GLU A 1 241 ? -11.597 17.348 16.380 1.00 91.31 241 GLU A C 1
ATOM 1963 O O . GLU A 1 241 ? -11.558 18.467 16.939 1.00 91.31 241 GLU A O 1
#

InterPro domains:
  IPR011042 Six-bladed beta-propeller, TolB-like [G3DSA:2.120.10.30] (2-228)
  IPR011659 WD40-like beta-propeller [PF07676] (142-172)
  IPR011659 WD40-like beta-propeller [PF07676] (187-219)

Organism: NCBI:txid2696054